Protein AF-A0A7V9AVR1-F1 (afdb_monomer_lite)

pLDDT: mean 88.8, std 16.0, range [36.97, 98.69]

Structure (mmCIF, N/CA/C/O backbone):
data_AF-A0A7V9AVR1-F1
#
_entry.id   AF-A0A7V9AVR1-F1
#
loop_
_atom_site.group_PDB
_atom_site.id
_atom_site.type_symbol
_atom_site.label_atom_id
_atom_site.label_alt_id
_atom_site.label_comp_id
_atom_site.label_asym_id
_atom_site.label_entity_id
_atom_site.label_seq_id
_atom_site.pdbx_PDB_ins_code
_atom_site.Cartn_x
_atom_site.Cartn_y
_atom_site.Cartn_z
_atom_site.occupancy
_atom_site.B_iso_or_equiv
_atom_site.auth_seq_id
_atom_site.auth_comp_id
_atom_site.auth_asym_id
_atom_site.auth_atom_id
_atom_site.pdbx_PDB_model_num
ATOM 1 N N . MET A 1 1 ? -66.129 42.374 -5.239 1.00 43.56 1 MET A N 1
ATOM 2 C CA . MET A 1 1 ? -64.967 42.168 -6.137 1.00 43.56 1 MET A CA 1
ATOM 3 C C . MET A 1 1 ? -63.793 41.632 -5.320 1.00 43.56 1 MET A C 1
ATOM 5 O O . MET A 1 1 ? -63.331 42.315 -4.419 1.00 43.56 1 MET A O 1
ATOM 9 N N . ARG A 1 2 ? -63.388 40.373 -5.550 1.00 36.97 2 ARG A N 1
ATOM 10 C CA . ARG A 1 2 ? -62.349 39.653 -4.785 1.00 36.97 2 ARG A CA 1
ATOM 11 C C . ARG A 1 2 ? -60.947 40.009 -5.305 1.00 36.97 2 ARG A C 1
ATOM 13 O O . ARG A 1 2 ? -60.656 39.735 -6.464 1.00 36.97 2 ARG A O 1
ATOM 20 N N . ARG A 1 3 ? -60.077 40.560 -4.450 1.00 39.81 3 ARG A N 1
ATOM 21 C CA . ARG A 1 3 ? -58.630 40.680 -4.711 1.00 39.81 3 ARG A CA 1
ATOM 22 C C . ARG A 1 3 ? -57.981 39.305 -4.515 1.00 39.81 3 ARG A C 1
ATOM 24 O O . ARG A 1 3 ? -58.061 38.747 -3.426 1.00 39.81 3 ARG A O 1
ATOM 31 N N . ARG A 1 4 ? -57.378 38.744 -5.567 1.00 39.25 4 ARG A N 1
ATOM 32 C CA . ARG A 1 4 ? -56.551 37.530 -5.486 1.00 39.25 4 ARG A CA 1
ATOM 33 C C . ARG A 1 4 ? -55.106 37.948 -5.218 1.00 39.25 4 ARG A C 1
ATOM 35 O O . ARG A 1 4 ? -54.526 38.663 -6.026 1.00 39.25 4 ARG A O 1
ATOM 42 N N . ALA A 1 5 ? -54.557 37.521 -4.084 1.00 43.97 5 ALA A N 1
ATOM 43 C CA . ALA A 1 5 ? -53.130 37.602 -3.795 1.00 43.97 5 ALA A CA 1
ATOM 44 C C . ALA A 1 5 ? -52.412 36.451 -4.517 1.00 43.97 5 ALA A C 1
ATOM 46 O O . ALA A 1 5 ? -52.843 35.302 -4.421 1.00 43.97 5 ALA A O 1
ATOM 47 N N . ILE A 1 6 ? -51.346 36.762 -5.252 1.00 45.19 6 ILE A N 1
ATOM 48 C CA . ILE A 1 6 ? -50.450 35.774 -5.858 1.00 45.19 6 ILE A CA 1
ATOM 49 C C . ILE A 1 6 ? -49.261 35.626 -4.909 1.00 45.19 6 ILE A C 1
ATOM 51 O O . ILE A 1 6 ? -48.513 36.578 -4.699 1.00 45.19 6 ILE A O 1
ATOM 55 N N . VAL A 1 7 ? -49.115 34.444 -4.313 1.00 43.66 7 VAL A N 1
ATOM 56 C CA . VAL A 1 7 ? -47.940 34.052 -3.526 1.00 43.66 7 VAL A CA 1
ATOM 57 C C . VAL A 1 7 ? -46.967 33.366 -4.480 1.00 43.66 7 VAL A C 1
ATOM 59 O O . VAL A 1 7 ? -47.290 32.323 -5.044 1.00 43.66 7 VAL A O 1
ATOM 62 N N . ALA A 1 8 ? -45.791 33.957 -4.681 1.00 43.16 8 ALA A N 1
ATOM 63 C CA . ALA A 1 8 ? -44.694 33.323 -5.401 1.00 43.16 8 ALA A CA 1
ATOM 64 C C . ALA A 1 8 ? -43.918 32.421 -4.429 1.00 43.16 8 ALA A C 1
ATOM 66 O O . ALA A 1 8 ? -43.279 32.906 -3.498 1.00 43.16 8 ALA A O 1
ATOM 67 N N . ILE A 1 9 ? -43.997 31.106 -4.630 1.00 50.41 9 ILE A N 1
ATOM 68 C CA . ILE A 1 9 ? -43.178 30.124 -3.911 1.00 50.41 9 ILE A CA 1
ATOM 69 C C . ILE A 1 9 ? -41.845 30.015 -4.656 1.00 50.41 9 ILE A C 1
ATOM 71 O O . ILE A 1 9 ? -41.784 29.474 -5.759 1.00 50.41 9 ILE A O 1
ATOM 75 N N . GLY A 1 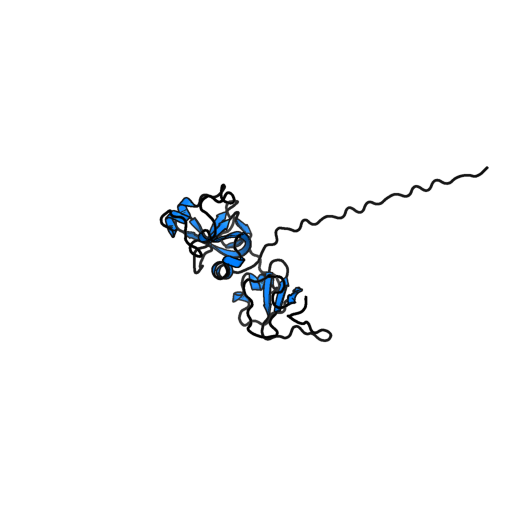10 ? -40.785 30.568 -4.066 1.00 43.53 10 GLY A N 1
ATOM 76 C CA . GLY A 1 10 ? -39.414 30.395 -4.540 1.00 43.53 10 GLY A CA 1
ATOM 77 C C . GLY A 1 10 ? -38.903 28.998 -4.193 1.00 43.53 10 GLY A C 1
ATOM 78 O O . GLY A 1 10 ? -38.813 28.639 -3.021 1.00 43.53 10 GLY A O 1
ATOM 79 N N . LEU A 1 11 ? -38.578 28.207 -5.214 1.00 45.31 11 LEU A N 1
ATOM 80 C CA . LEU A 1 11 ? -37.954 26.895 -5.069 1.00 45.31 11 LEU A CA 1
ATOM 81 C C . LEU A 1 11 ? -36.445 27.088 -4.822 1.00 45.31 11 LEU A C 1
ATOM 83 O O . LEU A 1 11 ? -35.691 27.381 -5.749 1.00 45.31 11 LEU A O 1
ATOM 87 N N . CYS A 1 12 ? -35.989 26.941 -3.577 1.00 42.22 12 CYS A N 1
ATOM 88 C CA . CYS A 1 12 ? -34.560 26.845 -3.270 1.00 42.22 12 CYS A CA 1
ATOM 89 C C . CYS A 1 12 ? -34.047 25.456 -3.677 1.00 42.22 12 CYS A C 1
ATOM 91 O O . CYS A 1 12 ? -34.243 24.479 -2.955 1.00 42.22 12 CYS A O 1
ATOM 93 N N . ALA A 1 13 ? -33.383 25.360 -4.828 1.00 48.84 13 ALA A N 1
ATOM 94 C CA . ALA A 1 13 ? -32.633 24.170 -5.210 1.00 48.84 13 ALA A CA 1
ATOM 95 C C . ALA A 1 13 ? -31.321 24.122 -4.408 1.00 48.84 13 ALA A C 1
ATOM 97 O O . ALA A 1 13 ? -30.361 24.827 -4.718 1.00 48.84 13 ALA A O 1
ATOM 98 N N . ALA A 1 14 ? -31.280 23.307 -3.353 1.00 49.69 14 ALA A N 1
ATOM 99 C CA . ALA A 1 14 ? -30.038 22.978 -2.665 1.00 49.69 14 ALA A CA 1
ATOM 100 C C . ALA A 1 14 ? -29.183 22.097 -3.590 1.00 49.69 14 ALA A C 1
ATOM 102 O O . ALA A 1 14 ? -29.509 20.936 -3.837 1.00 49.69 14 ALA A O 1
ATOM 103 N N . ALA A 1 15 ? -28.102 22.660 -4.130 1.00 45.72 15 ALA A N 1
ATOM 104 C CA . ALA A 1 15 ? -27.111 21.906 -4.883 1.00 45.72 15 ALA A CA 1
ATOM 105 C C . ALA A 1 15 ? -26.396 20.935 -3.931 1.00 45.72 15 ALA A C 1
ATOM 107 O O . ALA A 1 15 ? -25.544 21.335 -3.138 1.00 45.72 15 ALA A O 1
ATOM 108 N N . ALA A 1 16 ? -26.758 19.655 -3.991 1.00 48.91 16 ALA A N 1
ATOM 109 C CA . ALA A 1 16 ? -25.988 18.598 -3.356 1.00 48.91 16 ALA A CA 1
ATOM 110 C C . ALA A 1 16 ? -24.648 18.481 -4.093 1.00 48.91 16 ALA A C 1
ATOM 112 O O . ALA A 1 16 ? -24.590 18.036 -5.240 1.00 48.91 16 ALA A O 1
ATOM 113 N N . THR A 1 17 ? -23.560 18.899 -3.451 1.00 43.50 17 THR A N 1
ATOM 114 C CA . THR A 1 17 ? -22.212 18.600 -3.926 1.00 43.50 17 THR A CA 1
ATOM 115 C C . THR A 1 17 ? -21.990 17.097 -3.793 1.00 43.50 17 THR A C 1
ATOM 117 O O . THR A 1 17 ? -21.745 16.565 -2.712 1.00 43.50 17 THR A O 1
ATOM 120 N N . LEU A 1 18 ? -22.099 16.389 -4.917 1.00 44.12 18 LEU A N 1
ATOM 121 C CA . LEU A 1 18 ? -21.575 15.038 -5.054 1.00 44.12 18 LEU A CA 1
ATOM 122 C C . LEU A 1 18 ? -20.061 15.122 -4.843 1.00 44.12 18 LEU A C 1
ATOM 124 O O . LEU A 1 18 ? -19.314 15.484 -5.751 1.00 44.12 18 LEU A O 1
ATOM 128 N N . VAL A 1 19 ? -19.600 14.823 -3.630 1.00 42.97 19 VAL A N 1
ATOM 129 C CA . VAL A 1 19 ? -18.187 14.528 -3.402 1.00 42.97 19 VAL A CA 1
ATOM 130 C C . VAL A 1 19 ? -17.914 13.254 -4.192 1.00 42.97 19 VAL A C 1
ATOM 132 O O . VAL A 1 19 ? -18.344 12.170 -3.796 1.00 42.97 19 VAL A O 1
ATOM 135 N N . ALA A 1 20 ? -17.273 13.393 -5.353 1.00 37.56 20 ALA A N 1
ATOM 136 C CA . ALA A 1 20 ? -16.774 12.262 -6.117 1.00 37.56 20 ALA A CA 1
ATOM 137 C C . ALA A 1 20 ? -15.996 11.357 -5.155 1.00 37.56 20 ALA A C 1
ATOM 139 O O . ALA A 1 20 ? -15.128 11.843 -4.423 1.00 37.56 20 ALA A O 1
ATOM 140 N N . GLN A 1 21 ? -16.337 10.066 -5.107 1.00 46.72 21 GLN A N 1
ATOM 141 C CA . GLN A 1 21 ? -15.575 9.110 -4.315 1.00 46.72 21 GLN A CA 1
ATOM 142 C C . GLN A 1 21 ? -14.168 9.075 -4.900 1.00 46.72 21 GLN A C 1
ATOM 144 O O . GLN A 1 21 ? -13.935 8.492 -5.957 1.00 46.72 21 GLN A O 1
ATOM 149 N N . GLY A 1 22 ? -13.250 9.799 -4.258 1.00 51.06 22 GLY A N 1
ATOM 150 C CA . GLY A 1 22 ? -11.854 9.800 -4.648 1.00 51.06 22 GLY A CA 1
ATOM 151 C C . GLY A 1 22 ? -11.377 8.357 -4.721 1.00 51.06 22 GLY A C 1
ATOM 152 O O . GLY A 1 22 ? -11.759 7.534 -3.886 1.00 51.06 22 GLY A O 1
ATOM 153 N N . VAL A 1 23 ? -10.571 8.060 -5.739 1.00 58.03 23 VAL A N 1
ATOM 154 C CA . VAL A 1 23 ? -9.872 6.783 -5.898 1.00 58.03 23 VAL A CA 1
ATOM 155 C C . VAL A 1 23 ? -9.397 6.304 -4.524 1.00 58.03 23 VAL A C 1
ATOM 157 O O . VAL A 1 23 ? -8.552 6.951 -3.898 1.00 58.03 23 VAL A O 1
ATOM 160 N N . THR A 1 24 ? -10.004 5.226 -4.019 1.00 78.81 24 THR A N 1
ATOM 161 C CA . THR A 1 24 ? -9.734 4.737 -2.664 1.00 78.81 24 THR A CA 1
ATOM 162 C C . THR A 1 24 ? -8.367 4.074 -2.682 1.00 78.81 24 THR A C 1
ATOM 164 O O . THR A 1 24 ? -8.198 2.992 -3.239 1.00 78.81 24 THR A O 1
ATOM 167 N N . ARG A 1 25 ? -7.369 4.776 -2.143 1.00 92.31 25 ARG A N 1
ATOM 168 C CA . ARG A 1 25 ? -6.017 4.242 -1.970 1.00 92.31 25 ARG A CA 1
ATOM 169 C C . ARG A 1 25 ? -5.991 3.329 -0.748 1.00 92.31 25 ARG A C 1
ATOM 171 O O . ARG A 1 25 ? -6.833 3.473 0.135 1.00 92.31 25 ARG A O 1
ATOM 178 N N . ILE A 1 26 ? -5.015 2.430 -0.693 1.00 97.06 26 ILE A N 1
ATOM 179 C CA . ILE A 1 26 ? -4.742 1.607 0.487 1.00 97.06 26 ILE A CA 1
ATOM 180 C C . ILE A 1 26 ? -3.353 1.949 1.018 1.00 97.06 26 ILE A C 1
ATOM 182 O O . ILE A 1 26 ? -2.354 1.782 0.316 1.00 97.06 26 ILE A O 1
ATOM 186 N N . ALA A 1 27 ? -3.299 2.444 2.250 1.00 97.19 27 ALA A N 1
ATOM 187 C CA . ALA A 1 27 ? -2.065 2.696 2.970 1.00 97.19 27 ALA A CA 1
ATOM 188 C C . ALA A 1 27 ? -1.499 1.387 3.517 1.00 97.19 27 ALA A C 1
ATOM 190 O O . ALA A 1 27 ? -2.183 0.644 4.224 1.00 97.19 27 ALA A O 1
ATOM 191 N N . THR A 1 28 ? -0.249 1.098 3.173 1.00 97.94 28 THR A N 1
ATOM 192 C CA . THR A 1 28 ? 0.450 -0.112 3.606 1.00 97.94 28 THR A CA 1
ATOM 193 C C . THR A 1 28 ? 1.964 0.102 3.577 1.00 97.94 28 THR A C 1
ATOM 195 O O . THR A 1 28 ? 2.444 1.182 3.230 1.00 97.94 28 THR A O 1
ATOM 198 N N . THR A 1 29 ? 2.730 -0.927 3.930 1.00 97.81 29 THR A N 1
ATOM 199 C CA . THR A 1 29 ? 4.188 -0.929 3.801 1.00 97.81 29 THR A CA 1
ATOM 200 C C . THR A 1 29 ? 4.619 -1.521 2.463 1.00 97.81 29 THR A C 1
ATOM 202 O O . THR A 1 29 ? 3.907 -2.334 1.869 1.00 97.81 29 THR A O 1
ATOM 205 N N . ALA A 1 30 ? 5.825 -1.180 2.002 1.00 98.06 30 ALA A N 1
ATOM 206 C CA . ALA A 1 30 ? 6.395 -1.785 0.797 1.00 98.06 30 ALA A CA 1
ATOM 207 C C . ALA A 1 30 ? 6.506 -3.320 0.914 1.00 98.06 30 ALA A C 1
ATOM 209 O O . ALA A 1 30 ? 6.166 -4.050 -0.014 1.00 98.06 30 ALA A O 1
ATOM 210 N N . GLU A 1 31 ? 6.869 -3.826 2.095 1.00 97.62 31 GLU A N 1
ATOM 211 C CA . GLU A 1 31 ? 6.875 -5.267 2.378 1.00 97.62 31 GLU A CA 1
ATOM 212 C C . GLU A 1 31 ? 5.471 -5.887 2.367 1.00 97.62 31 GLU A C 1
ATOM 214 O O . GLU A 1 31 ? 5.299 -7.035 1.954 1.00 97.62 31 GLU A O 1
ATOM 219 N N . GLY A 1 32 ? 4.449 -5.133 2.781 1.00 97.12 32 GLY A N 1
ATOM 220 C CA . GLY A 1 32 ? 3.050 -5.539 2.679 1.00 97.12 32 GLY A CA 1
ATOM 221 C C . GLY A 1 32 ? 2.628 -5.785 1.231 1.00 97.12 32 GLY A C 1
ATOM 222 O O . GLY A 1 32 ? 1.975 -6.796 0.955 1.00 97.12 32 GLY A O 1
ATOM 223 N N . LEU A 1 33 ? 3.062 -4.918 0.307 1.00 98.31 33 LEU A N 1
ATOM 224 C CA . LEU A 1 33 ? 2.818 -5.076 -1.130 1.00 98.31 33 LEU A CA 1
ATOM 225 C C . LEU A 1 33 ? 3.422 -6.378 -1.665 1.00 98.31 33 LEU A C 1
ATOM 227 O O . LEU A 1 33 ? 2.724 -7.157 -2.307 1.00 98.31 33 LEU A O 1
ATOM 231 N N . ILE A 1 34 ? 4.690 -6.650 -1.344 1.00 97.88 34 ILE A N 1
ATOM 232 C CA . ILE A 1 34 ? 5.413 -7.843 -1.813 1.00 97.88 34 ILE A CA 1
ATOM 233 C C . ILE A 1 34 ? 4.784 -9.122 -1.255 1.00 97.88 34 ILE A C 1
ATOM 235 O O . ILE A 1 34 ? 4.520 -10.069 -1.994 1.00 97.88 34 ILE A O 1
ATOM 239 N N . ARG A 1 35 ? 4.524 -9.164 0.058 1.00 96.50 35 ARG A N 1
ATOM 240 C CA . ARG A 1 35 ? 3.992 -10.361 0.733 1.00 96.50 35 ARG A CA 1
ATOM 241 C C . ARG A 1 35 ? 2.559 -10.686 0.334 1.00 96.50 35 ARG A C 1
ATOM 243 O O . ARG A 1 35 ? 2.152 -11.839 0.426 1.00 96.50 35 ARG A O 1
ATOM 250 N N . SER A 1 36 ? 1.792 -9.676 -0.068 1.00 97.00 36 SER A N 1
ATOM 251 C CA . SER A 1 36 ? 0.369 -9.804 -0.387 1.00 97.00 36 SER A CA 1
ATOM 252 C C . SER A 1 36 ? 0.057 -9.318 -1.800 1.00 97.00 36 SER A C 1
ATOM 254 O O . SER A 1 36 ? -0.983 -8.698 -2.028 1.00 97.00 36 SER A O 1
ATOM 256 N N . ALA A 1 37 ? 0.944 -9.610 -2.754 1.00 97.44 37 ALA A N 1
ATOM 257 C CA . ALA A 1 37 ? 0.872 -9.057 -4.101 1.00 97.44 37 ALA A CA 1
ATOM 258 C C . ALA A 1 37 ? -0.476 -9.316 -4.788 1.00 97.44 37 ALA A C 1
ATOM 260 O O . ALA A 1 37 ? -1.022 -8.414 -5.408 1.00 97.44 37 ALA A O 1
ATOM 261 N N . VAL A 1 38 ? -1.068 -10.502 -4.600 1.00 96.81 38 VAL A N 1
ATOM 262 C CA . VAL A 1 38 ? -2.407 -10.848 -5.122 1.00 96.81 38 VAL A CA 1
ATOM 263 C C . VAL A 1 38 ? -3.480 -9.862 -4.668 1.00 96.81 38 VAL A C 1
ATOM 265 O O . VAL A 1 38 ? -4.334 -9.477 -5.458 1.00 96.81 38 VAL A O 1
ATOM 268 N N . PHE A 1 39 ? -3.454 -9.463 -3.396 1.00 97.06 39 PHE A N 1
ATOM 269 C CA . PHE A 1 39 ? -4.454 -8.559 -2.841 1.00 97.06 39 PHE A CA 1
ATOM 270 C C . PHE A 1 39 ? -4.291 -7.144 -3.389 1.00 97.06 39 PHE A C 1
ATOM 272 O O . PHE A 1 39 ? -5.288 -6.506 -3.710 1.00 97.06 39 PHE A O 1
ATOM 279 N N . TYR A 1 40 ? -3.052 -6.662 -3.506 1.00 97.94 40 TYR A N 1
ATOM 280 C CA . TYR A 1 40 ? -2.757 -5.301 -3.958 1.00 97.94 40 TYR A CA 1
ATOM 281 C C . TYR A 1 40 ? -2.683 -5.148 -5.482 1.00 97.94 40 TYR A C 1
ATOM 283 O O . TYR A 1 40 ? -2.611 -4.023 -5.964 1.00 97.94 40 TYR A O 1
ATOM 291 N N . HIS A 1 41 ? -2.707 -6.245 -6.238 1.00 97.75 41 HIS A N 1
ATOM 292 C CA . HIS A 1 41 ? -2.610 -6.236 -7.694 1.00 97.75 41 HIS A CA 1
ATOM 293 C C . HIS A 1 41 ? -3.724 -5.392 -8.337 1.00 97.75 41 HIS A C 1
ATOM 295 O O . HIS A 1 41 ? -4.908 -5.639 -8.097 1.00 97.75 41 HIS A O 1
ATOM 301 N N . GLY A 1 42 ? -3.343 -4.399 -9.145 1.00 96.94 42 GLY A N 1
ATOM 302 C CA . GLY A 1 42 ? -4.255 -3.446 -9.785 1.00 96.94 42 GLY A CA 1
ATOM 303 C C . GLY A 1 42 ? -4.944 -2.492 -8.804 1.00 96.94 42 GLY A C 1
ATOM 304 O O . GLY A 1 42 ? -5.984 -1.916 -9.117 1.00 96.94 42 GLY A O 1
ATOM 305 N N . ARG A 1 43 ? -4.434 -2.362 -7.571 1.00 97.31 43 ARG A N 1
ATOM 306 C CA . ARG A 1 43 ? -4.987 -1.438 -6.576 1.00 97.31 43 ARG A CA 1
ATOM 307 C C . ARG A 1 43 ? -4.134 -0.195 -6.462 1.00 97.31 43 ARG A C 1
ATOM 309 O O . ARG A 1 43 ? -2.907 -0.232 -6.532 1.00 97.31 43 ARG A O 1
ATOM 316 N N . MET A 1 44 ? -4.813 0.906 -6.181 1.00 97.94 44 MET A N 1
ATOM 317 C CA . MET A 1 44 ? -4.165 2.155 -5.826 1.00 97.94 44 MET A CA 1
ATOM 318 C C . MET A 1 44 ? -3.658 2.064 -4.392 1.00 97.94 44 MET A C 1
ATOM 320 O O . MET A 1 44 ? -4.423 1.810 -3.461 1.00 97.94 44 MET A O 1
ATOM 324 N N . VAL A 1 45 ? -2.361 2.272 -4.214 1.00 98.38 45 VAL A N 1
ATOM 325 C CA . VAL A 1 45 ? -1.679 2.133 -2.928 1.00 98.38 45 VAL A CA 1
ATOM 326 C C . VAL A 1 45 ? -0.933 3.406 -2.571 1.00 98.38 45 VAL A C 1
ATOM 328 O O . VAL A 1 45 ? -0.634 4.249 -3.423 1.00 98.38 45 VAL A O 1
ATOM 331 N N . VAL A 1 46 ? -0.646 3.544 -1.284 1.00 97.88 46 VAL A N 1
ATOM 332 C CA . VAL A 1 46 ? 0.299 4.525 -0.770 1.00 97.88 46 VAL A CA 1
ATOM 333 C C . VAL A 1 46 ? 1.245 3.844 0.204 1.00 97.88 46 VAL A C 1
ATOM 335 O O . VAL A 1 46 ? 0.813 3.111 1.094 1.00 97.88 46 VAL A O 1
ATOM 338 N N . VAL A 1 47 ? 2.536 4.094 0.017 1.00 98.06 47 VAL A N 1
ATOM 339 C CA . VAL A 1 47 ? 3.603 3.649 0.913 1.00 98.06 47 VAL A CA 1
ATOM 340 C C . VAL A 1 47 ? 4.441 4.853 1.309 1.00 98.06 47 VAL A C 1
ATOM 342 O O . VAL A 1 47 ? 4.713 5.720 0.480 1.00 98.06 47 VAL A O 1
ATOM 345 N N . GLU A 1 48 ? 4.854 4.927 2.569 1.00 97.00 48 GLU A N 1
ATOM 346 C CA . GLU A 1 48 ? 5.825 5.927 3.004 1.00 97.00 48 GLU A CA 1
ATOM 347 C C . GLU A 1 48 ? 7.221 5.316 2.907 1.00 97.00 48 GLU A C 1
ATOM 349 O O . GLU A 1 48 ? 7.554 4.406 3.664 1.00 97.00 48 GLU A O 1
ATOM 354 N N . HIS A 1 49 ? 8.035 5.776 1.956 1.00 97.31 49 HIS A N 1
ATOM 355 C CA . HIS A 1 49 ? 9.349 5.185 1.735 1.00 97.31 49 HIS A CA 1
ATOM 356 C C . HIS A 1 49 ? 10.342 6.154 1.092 1.00 97.31 49 HIS A C 1
ATOM 358 O O . HIS A 1 49 ? 9.972 7.116 0.417 1.00 97.31 49 HIS A O 1
ATOM 364 N N . ALA A 1 50 ? 11.628 5.871 1.292 1.00 97.12 50 ALA A N 1
ATOM 365 C CA . ALA A 1 50 ? 12.679 6.386 0.428 1.00 97.12 50 ALA A CA 1
ATOM 366 C C . ALA A 1 50 ? 12.689 5.642 -0.917 1.00 97.12 50 ALA A C 1
ATOM 368 O O . ALA A 1 50 ? 12.362 4.452 -0.998 1.00 97.12 50 ALA A O 1
ATOM 369 N N . THR A 1 51 ? 13.105 6.352 -1.950 1.00 97.12 51 THR A N 1
ATOM 370 C CA . THR A 1 51 ? 13.369 5.859 -3.296 1.00 97.12 51 THR A CA 1
ATOM 371 C C . THR A 1 51 ? 14.859 5.573 -3.434 1.00 97.12 51 THR A C 1
ATOM 373 O O . THR A 1 51 ? 15.694 6.128 -2.722 1.00 97.12 51 THR A O 1
ATOM 376 N N . ALA A 1 52 ? 15.186 4.647 -4.316 1.00 96.06 52 ALA A N 1
ATOM 377 C CA . ALA A 1 52 ? 16.539 4.350 -4.735 1.00 96.06 52 ALA A CA 1
ATOM 378 C C . ALA A 1 52 ? 16.560 4.276 -6.260 1.00 96.06 52 ALA A C 1
ATOM 380 O O . ALA A 1 52 ? 15.514 4.201 -6.909 1.00 96.06 52 ALA A O 1
ATOM 381 N N . ASP A 1 53 ? 17.759 4.251 -6.812 1.00 93.75 53 ASP A N 1
ATOM 382 C CA . ASP A 1 53 ? 17.988 4.038 -8.229 1.00 93.75 53 ASP A CA 1
ATOM 383 C C . ASP A 1 53 ? 18.846 2.781 -8.410 1.00 93.75 53 ASP A C 1
ATOM 385 O O . ASP A 1 53 ? 19.759 2.522 -7.620 1.00 93.75 53 ASP A O 1
ATOM 389 N N . ASP A 1 54 ? 18.495 1.961 -9.395 1.00 87.88 54 ASP A N 1
ATOM 390 C CA . ASP A 1 54 ? 19.261 0.788 -9.806 1.00 87.88 54 ASP A CA 1
ATOM 391 C C . ASP A 1 54 ? 19.608 0.925 -11.290 1.00 87.88 54 ASP A C 1
ATOM 393 O O . ASP A 1 54 ? 18.772 0.670 -12.155 1.00 87.88 54 ASP A O 1
ATOM 397 N N . ALA A 1 55 ? 20.819 1.411 -11.578 1.00 87.00 55 ALA A N 1
ATOM 398 C CA . ALA A 1 55 ? 21.317 1.648 -12.936 1.00 87.00 55 ALA A CA 1
ATOM 399 C C . ALA A 1 55 ? 20.385 2.517 -13.816 1.00 87.00 55 ALA A C 1
ATOM 401 O O . ALA A 1 55 ? 20.173 2.241 -14.998 1.00 87.00 55 ALA A O 1
ATOM 402 N N . GLY A 1 56 ? 19.829 3.585 -13.247 1.00 89.50 56 GLY A N 1
ATOM 403 C CA . GLY A 1 56 ? 18.892 4.494 -13.906 1.00 89.50 56 GLY A CA 1
ATOM 404 C C . GLY A 1 56 ? 17.440 4.016 -13.889 1.00 89.50 56 GLY A C 1
ATOM 405 O O . GLY A 1 56 ? 16.620 4.552 -14.641 1.00 89.50 56 GLY A O 1
ATOM 406 N N . ILE A 1 57 ? 17.122 2.985 -13.098 1.00 94.25 57 ILE A N 1
ATOM 407 C CA . ILE A 1 57 ? 15.767 2.472 -12.910 1.00 94.25 57 ILE A CA 1
ATOM 408 C C . ILE A 1 57 ? 15.296 2.822 -11.488 1.00 94.25 57 ILE A C 1
ATOM 410 O O . ILE A 1 57 ? 15.753 2.209 -10.515 1.00 94.25 57 ILE A O 1
ATOM 414 N N . PRO A 1 58 ? 14.360 3.774 -11.330 1.00 97.12 58 PRO A N 1
ATOM 415 C CA . PRO A 1 58 ? 13.862 4.162 -10.017 1.00 97.12 58 PRO A CA 1
ATOM 416 C C . PRO A 1 58 ? 13.075 3.024 -9.357 1.00 97.12 58 PRO A C 1
ATOM 418 O O . PRO A 1 58 ? 12.271 2.334 -9.991 1.00 97.12 58 PRO A O 1
ATOM 421 N N . ARG A 1 59 ? 13.275 2.847 -8.051 1.00 97.38 59 ARG A N 1
ATOM 422 C CA . ARG A 1 59 ? 12.627 1.810 -7.237 1.00 97.38 59 ARG A CA 1
ATOM 423 C C . ARG A 1 59 ? 12.389 2.263 -5.802 1.00 97.38 59 ARG A C 1
ATOM 425 O O . ARG A 1 59 ? 12.973 3.237 -5.334 1.00 97.38 59 ARG A O 1
ATOM 432 N N . ILE A 1 60 ? 11.572 1.519 -5.066 1.00 97.94 60 ILE A N 1
ATOM 433 C CA . ILE A 1 60 ? 11.484 1.668 -3.610 1.00 97.94 60 ILE A CA 1
ATOM 434 C C . ILE A 1 60 ? 12.771 1.121 -2.971 1.00 97.94 60 ILE A C 1
ATOM 436 O O . ILE A 1 60 ? 13.195 -0.005 -3.259 1.00 97.94 60 ILE A O 1
ATOM 440 N N . ALA A 1 61 ? 13.399 1.920 -2.105 1.00 97.38 61 ALA A N 1
ATOM 441 C CA . ALA A 1 61 ? 14.622 1.543 -1.400 1.00 97.38 61 ALA A CA 1
ATOM 442 C C . ALA A 1 61 ? 14.384 0.385 -0.411 1.00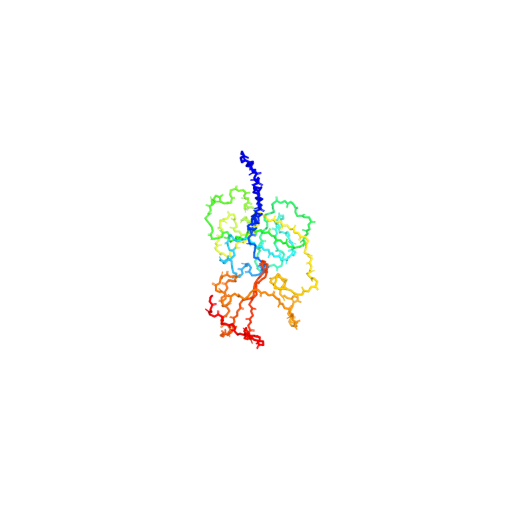 97.38 61 ALA A C 1
ATOM 444 O O . ALA A 1 61 ? 13.277 0.203 0.068 1.00 97.38 61 ALA A O 1
ATOM 445 N N . GLN A 1 62 ? 15.433 -0.370 -0.067 1.00 94.56 62 GLN A N 1
ATOM 446 C CA . GLN A 1 62 ? 15.458 -1.296 1.088 1.00 94.56 62 GLN A CA 1
ATOM 447 C C . GLN A 1 62 ? 14.301 -2.316 1.185 1.00 94.56 62 GLN A C 1
ATOM 449 O O . GLN A 1 62 ? 13.906 -2.718 2.275 1.00 94.56 62 GLN A O 1
ATOM 454 N N . THR A 1 63 ? 13.786 -2.767 0.045 1.00 96.25 63 THR A N 1
ATOM 455 C CA . THR A 1 63 ? 12.766 -3.820 -0.043 1.00 96.25 63 THR A CA 1
ATOM 456 C C . THR A 1 63 ? 13.396 -5.202 -0.215 1.00 96.25 63 THR A C 1
ATOM 458 O O . THR A 1 63 ? 14.470 -5.336 -0.804 1.00 96.25 63 THR A O 1
ATOM 461 N N . THR A 1 64 ? 12.720 -6.250 0.267 1.00 95.88 64 THR A N 1
ATOM 462 C CA . THR A 1 64 ? 13.155 -7.653 0.112 1.00 95.88 64 THR A CA 1
ATOM 463 C C . THR A 1 64 ? 13.139 -8.124 -1.341 1.00 95.88 64 THR A C 1
ATOM 465 O O . THR A 1 64 ? 13.934 -8.980 -1.730 1.00 95.88 64 THR A O 1
ATOM 468 N N . LYS A 1 65 ? 12.247 -7.552 -2.154 1.00 95.31 65 LYS A N 1
ATOM 469 C CA . LYS A 1 65 ? 12.203 -7.678 -3.613 1.00 95.31 65 LYS A CA 1
ATOM 470 C C . LYS A 1 65 ? 11.989 -6.292 -4.217 1.00 95.31 65 LYS A C 1
ATOM 472 O O . LYS A 1 65 ? 11.194 -5.531 -3.667 1.00 95.31 65 LYS A O 1
ATOM 477 N N . PRO A 1 66 ? 12.647 -5.954 -5.336 1.00 95.12 66 PRO A N 1
ATOM 478 C CA . PRO A 1 66 ? 12.531 -4.623 -5.910 1.00 95.12 66 PRO A CA 1
ATOM 479 C C . PRO A 1 66 ? 11.092 -4.334 -6.358 1.00 95.12 66 PRO A C 1
ATOM 481 O O . PRO A 1 66 ? 10.449 -5.156 -7.013 1.00 95.12 66 PRO A O 1
ATOM 484 N N . ILE A 1 67 ? 10.615 -3.135 -6.019 1.00 98.44 67 ILE A N 1
ATOM 485 C CA . ILE A 1 67 ? 9.393 -2.544 -6.571 1.00 98.44 67 ILE A CA 1
ATOM 486 C C . ILE A 1 67 ? 9.821 -1.337 -7.401 1.00 98.44 67 ILE A C 1
ATOM 488 O O . ILE A 1 67 ? 10.241 -0.323 -6.839 1.00 98.44 67 ILE A O 1
ATOM 492 N N . TYR A 1 68 ? 9.752 -1.458 -8.723 1.00 98.31 68 TYR A N 1
ATOM 493 C CA . TYR A 1 68 ? 10.150 -0.395 -9.645 1.00 98.31 68 TYR A CA 1
ATOM 494 C C . TYR A 1 68 ? 9.063 0.665 -9.761 1.00 98.31 68 TYR A C 1
ATOM 496 O O . TYR A 1 68 ? 7.878 0.368 -9.624 1.00 98.31 68 TYR A O 1
ATOM 504 N N . ILE A 1 69 ? 9.451 1.912 -9.998 1.00 98.25 69 ILE A N 1
ATOM 505 C CA . ILE A 1 69 ? 8.527 3.042 -9.982 1.00 98.25 69 ILE A CA 1
ATOM 506 C C . ILE A 1 69 ? 8.448 3.660 -11.374 1.00 98.25 69 ILE A C 1
ATOM 508 O O . ILE A 1 69 ? 9.440 4.113 -11.926 1.00 98.25 69 ILE A O 1
ATOM 512 N N . PHE A 1 70 ? 7.243 3.740 -11.920 1.00 97.56 70 PHE A N 1
ATOM 513 C CA . PHE A 1 70 ? 6.957 4.443 -13.163 1.00 97.56 70 PHE A CA 1
ATOM 514 C C . PHE A 1 70 ? 6.280 5.762 -12.826 1.00 97.56 70 PHE A C 1
ATOM 516 O O . PHE A 1 70 ? 5.062 5.832 -12.638 1.00 97.56 70 PHE A O 1
ATOM 523 N N . TRP A 1 71 ? 7.100 6.801 -12.696 1.00 97.25 71 TRP A N 1
ATOM 524 C CA . TRP A 1 71 ? 6.653 8.141 -12.347 1.00 97.25 71 TRP A CA 1
ATOM 525 C C . TRP A 1 71 ? 5.741 8.734 -13.421 1.00 97.25 71 TRP A C 1
ATOM 527 O O . TRP A 1 71 ? 6.033 8.661 -14.611 1.00 97.25 71 TRP A O 1
ATOM 537 N N . LYS A 1 72 ? 4.647 9.364 -12.987 1.00 95.56 72 LYS A N 1
ATOM 538 C CA . LYS A 1 72 ? 3.815 10.206 -13.852 1.00 95.56 72 LYS A CA 1
ATOM 539 C C . LYS A 1 72 ? 4.532 11.515 -14.200 1.00 95.56 72 LYS A C 1
ATOM 541 O O . LYS A 1 72 ? 4.432 11.999 -15.320 1.00 95.56 72 LYS A O 1
ATOM 546 N N . GLU A 1 73 ? 5.232 12.076 -13.219 1.00 92.44 73 GLU A N 1
ATOM 547 C CA . GLU A 1 73 ? 5.980 13.332 -13.284 1.00 92.44 73 GLU A CA 1
ATOM 548 C C . GLU A 1 73 ? 7.280 13.162 -12.491 1.00 92.44 73 GLU A C 1
ATOM 550 O O . GLU A 1 73 ? 7.324 12.363 -11.554 1.00 92.44 73 GLU A O 1
ATOM 555 N N . GLN A 1 74 ? 8.330 13.909 -12.845 1.00 90.31 74 GLN A N 1
ATOM 556 C CA . GLN A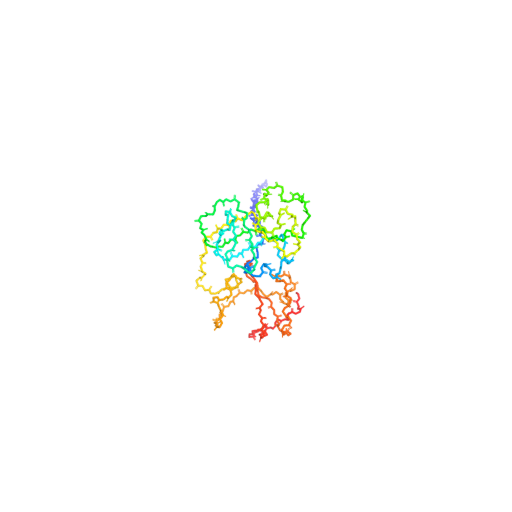 1 74 ? 9.623 13.809 -12.166 1.00 90.31 74 GLN A CA 1
ATOM 557 C C . GLN A 1 74 ? 9.456 14.041 -10.649 1.00 90.31 74 GLN A C 1
ATOM 559 O O . GLN A 1 74 ? 8.868 15.052 -10.254 1.00 90.31 74 GLN A O 1
ATOM 564 N N . PRO A 1 75 ? 9.958 13.138 -9.785 1.00 92.56 75 PRO A N 1
ATOM 565 C CA . PRO A 1 75 ? 9.808 13.287 -8.345 1.00 92.56 75 PRO A CA 1
ATOM 566 C C . PRO A 1 75 ? 10.548 14.530 -7.836 1.00 92.56 75 PRO A C 1
ATOM 568 O O . PRO A 1 75 ? 11.661 14.832 -8.259 1.00 92.56 75 PRO A O 1
ATOM 571 N N . THR A 1 76 ? 9.931 15.233 -6.887 1.00 88.19 76 THR A N 1
ATOM 572 C CA . THR A 1 76 ? 10.491 16.430 -6.234 1.00 88.19 76 THR A CA 1
ATOM 573 C C . THR A 1 76 ? 11.263 16.115 -4.950 1.00 88.19 76 THR A C 1
ATOM 575 O O . THR A 1 76 ? 11.864 17.005 -4.357 1.00 88.19 76 THR A O 1
ATOM 578 N N . SER A 1 77 ? 11.228 14.857 -4.508 1.00 92.12 77 SER A N 1
ATOM 579 C CA . SER A 1 77 ? 11.875 14.347 -3.300 1.00 92.12 77 SER A CA 1
ATOM 580 C C . SER A 1 77 ? 12.296 12.899 -3.530 1.00 92.12 77 SER A C 1
ATOM 582 O O . SER A 1 77 ? 11.633 12.172 -4.271 1.00 92.12 77 SER A O 1
ATOM 584 N N . ASP A 1 78 ? 13.361 12.464 -2.864 1.00 93.19 78 ASP A N 1
ATOM 585 C CA . ASP A 1 78 ? 13.790 11.066 -2.835 1.00 93.19 78 ASP A CA 1
ATOM 586 C C . ASP A 1 78 ? 13.084 10.257 -1.737 1.00 93.19 78 ASP A C 1
ATOM 588 O O . ASP A 1 78 ? 13.199 9.034 -1.703 1.00 93.19 78 ASP A O 1
ATOM 592 N N . ARG A 1 79 ? 12.321 10.909 -0.854 1.00 95.56 79 ARG A N 1
ATOM 593 C CA . ARG A 1 79 ? 11.565 10.281 0.233 1.00 95.56 79 ARG A CA 1
ATOM 594 C C . ARG A 1 79 ? 10.206 10.934 0.420 1.00 95.56 79 ARG A C 1
ATOM 596 O O . ARG A 1 79 ? 10.069 12.157 0.376 1.00 95.56 79 ARG A O 1
ATOM 603 N N . GLY A 1 80 ? 9.196 10.118 0.698 1.00 96.00 80 GLY A N 1
ATOM 604 C CA . GLY A 1 80 ? 7.855 10.611 0.974 1.00 96.00 80 GLY A CA 1
ATOM 605 C C . GLY A 1 80 ? 6.795 9.529 0.861 1.00 96.00 80 GLY A C 1
ATOM 606 O O . GLY A 1 80 ? 7.089 8.336 0.891 1.00 96.00 80 GLY A O 1
ATOM 607 N N . GLU A 1 81 ? 5.548 9.961 0.724 1.00 96.56 81 GLU A N 1
ATOM 608 C CA . GLU A 1 81 ? 4.446 9.081 0.368 1.00 96.56 81 GLU A CA 1
ATOM 609 C C . GLU A 1 81 ? 4.433 8.864 -1.142 1.00 96.56 81 GLU A C 1
ATOM 611 O O . GLU A 1 81 ? 4.068 9.758 -1.911 1.00 96.56 81 GLU A O 1
ATOM 616 N N . ILE A 1 82 ? 4.807 7.659 -1.553 1.00 97.81 82 ILE A N 1
ATOM 617 C CA . ILE A 1 82 ? 4.765 7.209 -2.937 1.00 97.81 82 ILE A CA 1
ATOM 618 C C . ILE A 1 82 ? 3.379 6.620 -3.179 1.00 97.81 82 ILE A C 1
ATOM 620 O O . ILE A 1 82 ? 2.948 5.694 -2.489 1.00 97.81 82 ILE A O 1
ATOM 624 N N . ARG A 1 83 ? 2.661 7.183 -4.148 1.00 97.44 83 ARG A N 1
ATOM 625 C CA . ARG A 1 83 ? 1.283 6.825 -4.497 1.00 97.44 83 ARG A CA 1
ATOM 626 C C . ARG A 1 83 ? 1.251 6.347 -5.931 1.00 97.44 83 ARG A C 1
ATOM 628 O O . ARG A 1 83 ? 1.762 7.059 -6.786 1.00 97.44 83 ARG A O 1
ATOM 635 N N . GLY A 1 84 ? 0.612 5.220 -6.199 1.00 97.50 84 GLY A N 1
ATOM 636 C CA . GLY A 1 84 ? 0.504 4.667 -7.548 1.00 97.50 84 GLY A CA 1
ATOM 637 C C . GLY A 1 84 ? -0.339 3.403 -7.568 1.00 97.50 84 GLY A C 1
ATOM 638 O O . GLY A 1 84 ? -0.873 2.993 -6.535 1.00 97.50 84 GLY A O 1
ATOM 639 N N . GLU A 1 85 ? -0.459 2.794 -8.738 1.00 98.31 85 GLU A N 1
ATOM 640 C CA . GLU A 1 85 ? -1.117 1.502 -8.890 1.00 98.31 85 GLU A CA 1
ATOM 641 C C . GLU A 1 85 ? -0.089 0.378 -8.779 1.00 98.31 85 GLU A C 1
ATOM 643 O O . GLU A 1 85 ? 0.917 0.386 -9.488 1.00 98.31 85 GLU A O 1
ATOM 648 N N . PHE A 1 86 ? -0.316 -0.577 -7.880 1.00 98.69 86 PHE A N 1
ATOM 649 C CA . PHE A 1 86 ? 0.611 -1.681 -7.665 1.00 98.69 86 PHE A CA 1
ATOM 650 C C . PHE A 1 86 ? 0.314 -2.864 -8.578 1.00 98.69 86 PHE A C 1
ATOM 652 O O . PHE A 1 86 ? -0.812 -3.357 -8.632 1.00 98.69 86 PHE A O 1
ATOM 659 N N . TRP A 1 87 ? 1.352 -3.378 -9.231 1.00 98.50 87 TRP A N 1
ATOM 660 C CA . TRP A 1 87 ? 1.252 -4.524 -10.122 1.00 98.50 87 TRP A CA 1
ATOM 661 C C . TRP A 1 87 ? 2.359 -5.541 -9.867 1.00 98.50 87 TRP A C 1
ATOM 663 O O . TRP A 1 87 ? 3.513 -5.201 -9.622 1.00 98.50 87 TRP A O 1
ATOM 673 N N . ASP A 1 88 ? 1.982 -6.808 -10.005 1.00 98.19 88 ASP A N 1
ATOM 674 C CA . ASP A 1 88 ? 2.899 -7.930 -10.203 1.00 98.19 88 ASP A CA 1
ATOM 675 C C . ASP A 1 88 ? 2.839 -8.284 -11.688 1.00 98.19 88 ASP A C 1
ATOM 677 O O . ASP A 1 88 ? 1.819 -8.801 -12.154 1.00 98.19 88 ASP A O 1
ATOM 681 N N . LEU A 1 89 ? 3.904 -7.977 -12.432 1.00 96.81 89 LEU A N 1
ATOM 682 C CA . LEU A 1 89 ? 3.918 -8.153 -13.885 1.00 96.81 89 LEU A CA 1
ATOM 683 C C . LEU A 1 89 ? 3.746 -9.621 -14.296 1.00 96.81 89 LEU A C 1
ATOM 685 O O . LEU A 1 89 ? 3.223 -9.906 -15.364 1.00 96.81 89 LEU A O 1
ATOM 689 N N . GLY A 1 90 ? 4.094 -10.583 -13.442 1.00 96.81 90 GLY A N 1
ATOM 690 C CA . GLY A 1 90 ? 3.908 -11.997 -13.767 1.00 96.81 90 GLY A CA 1
ATOM 691 C C . GLY A 1 90 ? 2.456 -12.482 -13.724 1.00 96.81 90 GLY A C 1
ATOM 692 O O . GLY A 1 90 ? 2.182 -13.644 -14.031 1.00 96.81 90 GLY A O 1
ATOM 693 N N . ARG A 1 91 ? 1.513 -11.633 -13.294 1.00 96.94 91 ARG A N 1
ATOM 694 C CA . ARG A 1 91 ? 0.070 -11.943 -13.220 1.00 96.94 91 ARG A CA 1
ATOM 695 C C . ARG A 1 91 ? -0.743 -11.336 -14.356 1.00 96.94 91 ARG A C 1
ATOM 697 O O . ARG A 1 91 ? -1.950 -11.556 -14.408 1.00 96.94 91 ARG A O 1
ATOM 704 N N . VAL A 1 92 ? -0.091 -10.596 -15.236 1.00 96.12 92 VAL A N 1
ATOM 705 C CA . VAL A 1 92 ? -0.694 -9.981 -16.414 1.00 96.12 92 VAL A CA 1
ATOM 706 C C . VAL A 1 92 ? -0.099 -10.588 -17.673 1.00 96.12 92 VAL A C 1
ATOM 708 O O . VAL A 1 92 ? 1.021 -11.104 -17.660 1.00 96.12 92 VAL A O 1
ATOM 711 N N . GLU A 1 93 ? -0.872 -10.573 -18.752 1.00 93.88 93 GLU A N 1
ATOM 712 C CA . GLU A 1 93 ? -0.413 -11.087 -20.036 1.00 93.88 93 GLU A CA 1
ATOM 713 C C . GLU A 1 93 ? 0.554 -10.096 -20.701 1.00 93.88 93 GLU A C 1
ATOM 715 O O . GLU A 1 93 ? 0.366 -8.876 -20.594 1.00 93.88 93 GLU A O 1
ATOM 720 N N . PRO A 1 94 ? 1.580 -10.590 -21.416 1.00 92.38 94 PRO A N 1
ATOM 721 C CA . PRO A 1 94 ? 2.382 -9.737 -22.278 1.00 92.38 94 PRO A CA 1
ATOM 722 C C . PRO A 1 94 ? 1.483 -9.014 -23.291 1.00 92.38 94 PRO A C 1
ATOM 724 O O . PRO A 1 94 ? 0.702 -9.651 -23.993 1.00 92.38 94 PRO A O 1
ATOM 727 N N . GLY A 1 95 ? 1.607 -7.689 -23.386 1.00 89.88 95 GLY A N 1
ATOM 728 C CA . GLY A 1 95 ? 0.812 -6.877 -24.316 1.00 89.88 95 GLY A CA 1
ATOM 729 C C . GLY A 1 95 ? -0.572 -6.460 -23.806 1.00 89.88 95 GLY A C 1
ATOM 730 O O . GLY A 1 95 ? -1.361 -5.931 -24.587 1.00 89.88 95 GLY A O 1
ATOM 731 N N . ASP A 1 96 ? -0.875 -6.656 -22.518 1.00 93.81 96 ASP A N 1
ATOM 732 C CA . ASP A 1 96 ? -2.093 -6.122 -21.899 1.00 93.81 96 ASP A CA 1
ATOM 733 C C . ASP A 1 96 ? -2.222 -4.607 -22.149 1.00 93.81 96 ASP A C 1
ATOM 735 O O . ASP A 1 96 ? -1.338 -3.813 -21.810 1.00 93.81 96 ASP A O 1
ATOM 739 N N . GLY A 1 97 ? -3.344 -4.203 -22.755 1.00 93.31 97 GLY A N 1
ATOM 740 C CA . GLY A 1 97 ? -3.572 -2.832 -23.215 1.00 93.31 97 GLY A CA 1
ATOM 741 C C . GLY A 1 97 ? -3.555 -1.780 -22.104 1.00 93.31 97 GLY A C 1
ATOM 742 O O . GLY A 1 97 ? -3.315 -0.606 -22.387 1.00 93.31 97 GLY A O 1
ATOM 743 N N . ARG A 1 98 ? -3.731 -2.179 -20.835 1.00 92.44 98 ARG A N 1
ATOM 744 C CA . ARG A 1 98 ? -3.589 -1.274 -19.682 1.00 92.44 98 ARG A CA 1
ATOM 745 C C . ARG A 1 98 ? -2.176 -0.710 -19.558 1.00 92.44 98 ARG A C 1
ATOM 747 O O . ARG A 1 98 ? -2.002 0.356 -18.973 1.00 92.44 98 ARG A O 1
ATOM 754 N N . PHE A 1 99 ? -1.181 -1.385 -20.136 1.00 95.06 99 PHE A N 1
ATOM 755 C CA . PHE A 1 99 ? 0.216 -0.973 -20.063 1.00 95.06 99 PHE A CA 1
ATOM 756 C C . PHE A 1 99 ? 0.766 -0.325 -21.329 1.00 95.06 99 PHE A C 1
ATOM 758 O O . PHE A 1 99 ? 1.963 -0.067 -21.394 1.00 95.06 99 PHE A O 1
ATOM 765 N N . ALA A 1 100 ? -0.076 -0.006 -22.315 1.00 91.06 100 ALA A N 1
ATOM 766 C CA . ALA A 1 100 ? 0.374 0.566 -23.587 1.00 91.06 100 ALA A CA 1
ATOM 767 C C . ALA A 1 100 ? 1.193 1.871 -23.444 1.00 91.06 100 ALA A C 1
ATOM 769 O O . ALA A 1 100 ? 1.936 2.230 -24.352 1.00 91.06 100 ALA A O 1
ATOM 770 N N . GLY A 1 101 ? 1.068 2.579 -22.314 1.00 91.81 101 GLY A N 1
ATOM 771 C CA . GLY A 1 101 ? 1.824 3.798 -22.002 1.00 91.81 101 GLY A CA 1
ATOM 772 C C . GLY A 1 101 ? 3.109 3.602 -21.185 1.00 91.81 101 GLY A C 1
ATOM 773 O O . GLY A 1 101 ? 3.711 4.601 -20.800 1.00 91.81 101 GLY A O 1
ATOM 774 N N . TYR A 1 102 ? 3.520 2.366 -20.881 1.00 94.88 102 TYR A N 1
ATOM 775 C CA . TYR A 1 102 ? 4.696 2.078 -20.054 1.00 94.88 102 TYR A CA 1
ATOM 776 C C . TYR A 1 102 ? 5.740 1.263 -20.822 1.00 94.88 102 TYR A C 1
ATOM 778 O O . TYR A 1 102 ? 5.420 0.257 -21.449 1.00 94.88 102 TYR A O 1
ATOM 786 N N . ASP A 1 103 ? 7.007 1.671 -20.724 1.00 94.19 103 ASP A N 1
ATOM 787 C CA . ASP A 1 103 ? 8.141 0.925 -21.272 1.00 94.19 103 ASP A CA 1
ATOM 788 C C . ASP A 1 103 ? 8.829 0.099 -20.176 1.00 94.19 103 ASP A C 1
ATOM 790 O O . ASP A 1 103 ? 9.591 0.618 -19.360 1.00 94.19 103 ASP A O 1
ATOM 794 N N . PHE A 1 104 ? 8.579 -1.211 -20.167 1.00 95.75 104 PHE A N 1
ATOM 795 C CA . PHE A 1 104 ? 9.196 -2.128 -19.208 1.00 95.75 104 PHE A CA 1
ATOM 796 C C . PHE A 1 104 ? 10.572 -2.645 -19.634 1.00 95.75 104 PHE A C 1
ATOM 798 O O . PHE A 1 104 ? 11.179 -3.386 -18.864 1.00 95.75 104 PHE A O 1
ATOM 805 N N . THR A 1 105 ? 11.084 -2.283 -20.815 1.00 94.44 105 THR A N 1
ATOM 806 C CA . THR A 1 105 ? 12.268 -2.914 -21.427 1.00 94.44 105 THR A CA 1
ATOM 807 C C . THR A 1 105 ? 13.453 -2.950 -20.467 1.00 94.44 105 THR A C 1
ATOM 809 O O . THR A 1 105 ? 13.952 -4.028 -20.153 1.00 94.44 105 THR A O 1
ATOM 812 N N . ARG A 1 106 ? 13.825 -1.802 -19.887 1.00 93.94 106 ARG A N 1
ATOM 813 C CA . ARG A 1 106 ? 14.951 -1.715 -18.938 1.00 93.94 106 ARG A CA 1
ATOM 814 C C . ARG A 1 106 ? 14.741 -2.559 -17.681 1.00 93.94 106 ARG A C 1
ATOM 816 O O . ARG A 1 106 ? 15.661 -3.234 -17.229 1.00 93.94 106 ARG A O 1
ATOM 823 N N . VAL A 1 107 ? 13.526 -2.547 -17.128 1.00 95.75 107 VAL A N 1
ATOM 824 C CA . VAL A 1 107 ? 13.177 -3.353 -15.946 1.00 95.75 107 VAL A CA 1
ATOM 825 C C . VAL A 1 107 ? 13.293 -4.841 -16.272 1.00 95.75 107 VAL A C 1
ATOM 827 O O . VAL A 1 107 ? 13.883 -5.598 -15.501 1.00 95.75 107 VAL A O 1
ATOM 830 N N . LEU A 1 108 ? 12.765 -5.275 -17.417 1.00 96.00 108 LEU A N 1
ATOM 831 C CA . LEU A 1 108 ? 12.797 -6.676 -17.834 1.00 96.00 108 LEU A CA 1
ATOM 832 C C . LEU A 1 108 ? 14.211 -7.136 -18.182 1.00 96.00 108 LEU A C 1
ATOM 834 O O . LEU A 1 108 ? 14.578 -8.261 -17.853 1.00 96.00 108 LEU A O 1
ATOM 838 N N . GLU A 1 109 ? 15.026 -6.295 -18.811 1.00 95.12 109 GLU A N 1
ATOM 839 C CA . GLU A 1 109 ? 16.443 -6.574 -19.054 1.00 95.12 109 GLU A CA 1
ATOM 840 C C . GLU A 1 109 ? 17.195 -6.788 -17.739 1.00 95.12 109 GLU A C 1
ATOM 842 O O . GLU A 1 109 ? 17.843 -7.824 -17.575 1.00 95.12 109 GLU A O 1
ATOM 847 N N . ALA A 1 110 ? 17.022 -5.875 -16.779 1.00 92.50 110 ALA A N 1
ATOM 848 C CA . ALA A 1 110 ? 17.689 -5.929 -15.482 1.00 92.50 110 ALA A CA 1
ATOM 849 C C . ALA A 1 110 ? 17.258 -7.129 -14.618 1.00 92.50 110 ALA A C 1
ATOM 851 O O . ALA A 1 110 ? 18.071 -7.681 -13.880 1.00 92.50 110 ALA A O 1
ATOM 852 N N . THR A 1 111 ? 15.993 -7.558 -14.704 1.00 93.25 111 THR A N 1
ATOM 853 C CA . THR A 1 111 ? 15.425 -8.535 -13.749 1.00 93.25 111 THR A CA 1
ATOM 854 C C . THR A 1 111 ? 15.076 -9.893 -14.336 1.00 93.25 111 THR A C 1
ATOM 856 O O . THR A 1 111 ? 15.150 -10.910 -13.647 1.00 93.25 111 THR A O 1
ATOM 859 N N . ALA A 1 112 ? 14.700 -9.931 -15.609 1.00 93.38 112 ALA A N 1
ATOM 860 C CA . ALA A 1 112 ? 14.125 -11.100 -16.263 1.00 93.38 112 ALA A CA 1
ATOM 861 C C . ALA A 1 112 ? 14.842 -11.456 -17.578 1.00 93.38 112 ALA A C 1
ATOM 863 O O . ALA A 1 112 ? 14.382 -12.325 -18.327 1.00 93.38 112 ALA A O 1
ATOM 864 N N . ARG A 1 113 ? 16.010 -10.848 -17.844 1.00 93.81 113 ARG A N 1
ATOM 865 C CA . ARG A 1 113 ? 16.801 -11.036 -19.075 1.00 93.81 113 ARG A CA 1
ATOM 866 C C . ARG A 1 113 ? 15.972 -10.741 -20.330 1.00 93.81 113 ARG A C 1
ATOM 868 O O . ARG A 1 113 ? 15.956 -11.537 -21.267 1.00 93.81 113 ARG A O 1
ATOM 875 N N . GLY A 1 114 ? 15.209 -9.651 -20.285 1.00 94.06 114 GLY A N 1
ATOM 876 C CA . GLY A 1 114 ? 14.362 -9.169 -21.378 1.00 94.06 114 GLY A CA 1
ATOM 877 C C . GLY A 1 114 ? 13.096 -9.995 -21.622 1.00 94.06 114 GLY A C 1
ATOM 878 O O . GLY A 1 114 ? 12.374 -9.734 -22.577 1.00 94.06 114 GLY A O 1
ATOM 879 N N . ARG A 1 115 ? 12.807 -11.004 -20.789 1.00 95.06 115 ARG A N 1
ATOM 880 C CA . ARG A 1 115 ? 11.599 -11.831 -20.909 1.00 95.06 115 ARG A CA 1
ATOM 881 C C . ARG A 1 115 ? 10.512 -11.354 -19.962 1.00 95.06 115 ARG A C 1
ATOM 883 O O . ARG A 1 115 ? 10.802 -10.766 -18.926 1.00 95.06 115 ARG A O 1
ATOM 890 N N . TRP A 1 116 ? 9.262 -11.666 -20.294 1.00 95.94 116 TRP A N 1
ATOM 891 C CA . TRP A 1 116 ? 8.162 -11.452 -19.363 1.00 95.94 116 TRP A CA 1
ATOM 892 C C . TRP A 1 116 ? 8.370 -12.294 -18.092 1.00 95.94 116 TRP A C 1
ATOM 894 O O . TRP A 1 116 ? 8.750 -13.467 -18.203 1.00 95.94 116 TRP A O 1
ATOM 904 N N . PRO A 1 117 ? 8.174 -11.721 -16.896 1.00 96.75 117 PRO A N 1
ATOM 905 C CA . PRO A 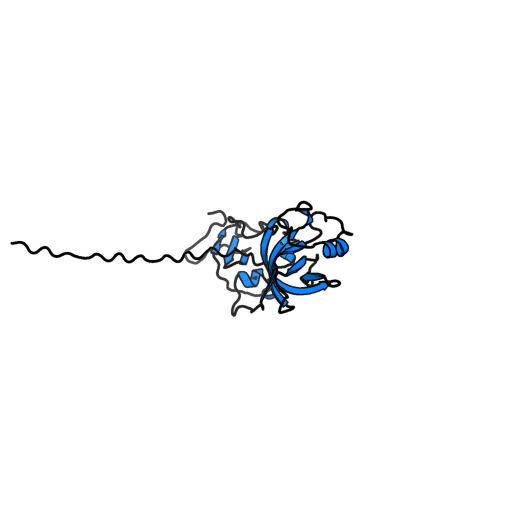1 117 ? 8.506 -12.389 -15.650 1.00 96.75 117 PRO A CA 1
ATOM 906 C C . PRO A 1 117 ? 7.439 -13.416 -15.256 1.00 96.75 117 PRO A C 1
ATOM 908 O O . PRO A 1 117 ? 6.283 -13.351 -15.673 1.00 96.75 117 PRO A O 1
ATOM 911 N N . GLY A 1 118 ? 7.825 -14.366 -14.405 1.00 96.44 118 GLY A N 1
ATOM 912 C CA . GLY A 1 118 ? 6.871 -15.196 -13.673 1.00 96.44 118 GLY A CA 1
ATOM 913 C C . GLY A 1 118 ? 6.202 -14.419 -12.535 1.00 96.44 118 GLY A C 1
ATOM 914 O O . GLY A 1 118 ? 6.635 -13.327 -12.165 1.00 96.44 118 GLY A O 1
ATOM 915 N N . ARG A 1 119 ? 5.148 -14.999 -11.949 1.00 96.50 119 ARG A N 1
ATOM 916 C CA . ARG A 1 119 ? 4.452 -14.428 -10.779 1.00 96.50 119 ARG A CA 1
ATOM 917 C C . ARG A 1 119 ? 5.422 -14.169 -9.626 1.00 96.50 119 ARG A C 1
ATOM 919 O O . ARG A 1 119 ? 6.336 -14.961 -9.397 1.00 96.50 119 ARG A O 1
ATOM 926 N N . ASP A 1 120 ? 5.183 -13.089 -8.888 1.00 96.12 120 ASP A N 1
ATOM 927 C CA . ASP A 1 120 ? 5.948 -12.674 -7.710 1.00 96.12 120 ASP A CA 1
ATOM 928 C C . ASP A 1 120 ? 7.454 -12.427 -7.973 1.00 96.12 120 ASP A C 1
ATOM 930 O O . ASP A 1 120 ? 8.271 -12.533 -7.045 1.00 96.12 120 ASP A O 1
ATOM 934 N N . GLN A 1 121 ? 7.838 -12.116 -9.221 1.00 94.81 121 GLN A N 1
ATOM 935 C CA . GLN A 1 121 ? 9.230 -11.829 -9.610 1.00 94.81 121 GLN A CA 1
ATOM 936 C C . GLN A 1 121 ? 9.515 -10.342 -9.838 1.00 94.81 121 GLN A C 1
ATOM 938 O O . GLN A 1 121 ? 10.561 -9.866 -9.404 1.00 94.81 121 GLN A O 1
ATOM 943 N N . VAL A 1 122 ? 8.613 -9.614 -10.502 1.00 96.56 122 VAL A N 1
ATOM 944 C CA . VAL A 1 122 ? 8.807 -8.195 -10.833 1.00 96.56 122 VAL A CA 1
ATOM 945 C C . VAL A 1 122 ? 7.573 -7.410 -10.426 1.00 96.56 122 VAL A C 1
ATOM 947 O O . VAL A 1 122 ? 6.476 -7.644 -10.938 1.00 96.56 122 VAL A O 1
ATOM 950 N N . PHE A 1 123 ? 7.775 -6.457 -9.521 1.00 98.50 123 PHE A N 1
ATOM 951 C CA . PHE A 1 123 ? 6.728 -5.573 -9.036 1.00 98.50 123 PHE A CA 1
ATOM 952 C C . PHE A 1 123 ? 6.945 -4.157 -9.539 1.00 98.50 123 PHE A C 1
ATOM 954 O O . PHE A 1 123 ? 8.080 -3.678 -9.600 1.00 98.50 123 PHE A O 1
ATOM 961 N N . VAL A 1 124 ? 5.851 -3.474 -9.857 1.00 98.50 124 VAL A N 1
ATOM 962 C CA . VAL A 1 124 ? 5.886 -2.093 -10.333 1.00 98.50 124 VAL A CA 1
ATOM 963 C C . VAL A 1 124 ? 4.816 -1.242 -9.652 1.00 98.50 124 VAL A C 1
ATOM 965 O O . VAL A 1 124 ? 3.736 -1.727 -9.315 1.00 98.50 124 VAL A O 1
ATOM 968 N N . LEU A 1 125 ? 5.122 0.040 -9.463 1.00 98.44 125 LEU A N 1
ATOM 969 C CA . LEU A 1 125 ? 4.164 1.095 -9.156 1.00 98.44 125 LEU A CA 1
ATOM 970 C C . LEU A 1 125 ? 3.977 1.963 -10.395 1.00 98.44 125 LEU A C 1
ATOM 972 O O . LEU A 1 125 ? 4.897 2.671 -10.799 1.00 98.44 125 LEU A O 1
ATOM 976 N N . LEU A 1 126 ? 2.789 1.909 -10.985 1.00 97.88 126 LEU A N 1
ATOM 977 C CA . LEU A 1 126 ? 2.448 2.645 -12.196 1.00 97.88 126 LEU A CA 1
ATOM 978 C C . LEU A 1 126 ? 1.781 3.979 -11.882 1.00 97.88 126 LEU A C 1
ATOM 980 O O . LEU A 1 126 ? 1.076 4.122 -10.879 1.00 97.88 126 LEU A O 1
ATOM 984 N N . GLY A 1 127 ?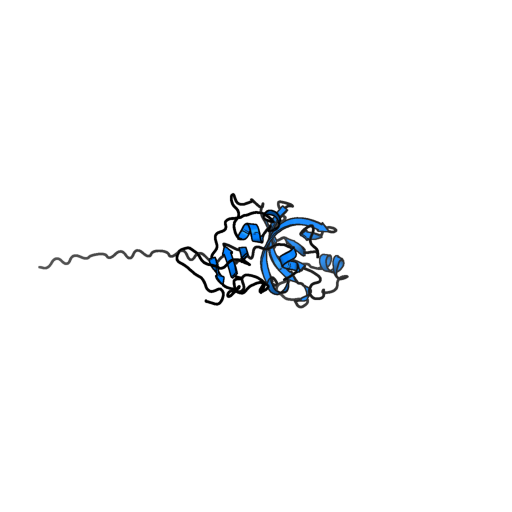 2.017 4.963 -12.756 1.00 96.62 127 GLY A N 1
ATOM 985 C CA . GLY A 1 127 ? 1.430 6.300 -12.637 1.00 96.62 127 GLY A CA 1
ATOM 986 C C . GLY A 1 127 ? 1.800 6.970 -11.316 1.00 96.62 127 GLY A C 1
ATOM 987 O O . GLY A 1 127 ? 0.975 7.656 -10.710 1.00 96.62 127 GLY A O 1
ATOM 988 N N . ALA A 1 128 ? 3.017 6.708 -10.842 1.00 97.50 128 ALA A N 1
ATOM 989 C CA . ALA A 1 128 ? 3.416 7.043 -9.496 1.00 97.50 128 ALA A CA 1
ATOM 990 C C . ALA A 1 128 ? 3.612 8.553 -9.319 1.00 97.50 128 ALA A C 1
ATOM 992 O O . ALA A 1 128 ? 4.070 9.260 -10.216 1.00 97.50 128 ALA A O 1
ATOM 993 N N . SER A 1 129 ? 3.308 9.035 -8.122 1.00 97.00 129 SER A N 1
ATOM 994 C CA . SER A 1 129 ? 3.619 10.386 -7.652 1.00 97.00 129 SER A CA 1
ATOM 995 C C . SER A 1 129 ? 4.214 10.291 -6.256 1.00 97.00 129 SER A C 1
ATOM 997 O O . SER A 1 129 ? 3.871 9.370 -5.510 1.00 97.00 129 SER A O 1
ATOM 999 N N . ILE A 1 130 ? 5.074 11.236 -5.893 1.00 96.69 130 ILE A N 1
ATOM 1000 C CA . ILE A 1 130 ? 5.589 11.355 -4.532 1.00 96.69 130 ILE A CA 1
ATOM 1001 C C . ILE A 1 130 ? 5.140 12.677 -3.931 1.00 96.69 130 ILE A C 1
ATOM 1003 O O . ILE A 1 130 ? 5.171 13.715 -4.590 1.00 96.69 130 ILE A O 1
ATOM 1007 N N . VAL A 1 131 ? 4.715 12.636 -2.674 1.00 94.25 131 VAL A N 1
ATOM 1008 C CA . VAL A 1 131 ? 4.486 13.845 -1.883 1.00 94.25 131 VAL A CA 1
ATOM 1009 C C . VAL A 1 131 ? 5.294 13.773 -0.592 1.00 94.25 131 VAL A C 1
ATOM 1011 O O . VAL A 1 131 ? 5.484 12.671 -0.067 1.00 94.25 131 VAL A O 1
ATOM 1014 N N . PRO A 1 132 ? 5.760 14.910 -0.050 1.00 91.44 132 PRO A N 1
ATOM 1015 C CA . PRO A 1 132 ? 6.422 14.925 1.246 1.00 91.44 132 PRO A CA 1
ATOM 1016 C C . PRO A 1 132 ? 5.563 14.239 2.312 1.00 91.44 132 PRO A C 1
ATOM 1018 O O . PRO A 1 132 ? 4.373 14.530 2.450 1.00 91.44 132 PRO A O 1
ATOM 1021 N N . ALA A 1 133 ? 6.169 13.317 3.058 1.00 87.81 133 ALA A N 1
ATOM 1022 C CA . ALA A 1 133 ? 5.510 12.681 4.188 1.00 87.81 133 ALA A CA 1
ATOM 1023 C C . ALA A 1 133 ? 5.585 13.612 5.401 1.00 87.81 133 ALA A C 1
ATOM 1025 O O . ALA A 1 133 ? 6.673 14.002 5.825 1.00 87.81 133 ALA A O 1
ATOM 1026 N N . ALA A 1 134 ? 4.430 13.957 5.965 1.00 83.38 134 ALA A N 1
ATOM 1027 C CA . ALA A 1 134 ? 4.339 14.685 7.222 1.00 83.38 134 ALA A CA 1
ATOM 1028 C C . ALA A 1 134 ? 3.795 13.730 8.294 1.00 83.38 134 ALA A C 1
ATOM 1030 O O . ALA A 1 134 ? 2.644 13.292 8.178 1.00 83.38 134 ALA A O 1
ATOM 1031 N N . PRO A 1 135 ? 4.582 13.386 9.330 1.00 79.25 135 PRO A N 1
ATOM 1032 C CA . PRO A 1 135 ? 4.076 12.593 10.439 1.00 79.25 135 PRO A CA 1
ATOM 1033 C C . PRO A 1 135 ? 2.858 13.285 11.064 1.00 79.25 135 PRO A C 1
ATOM 1035 O O . PRO A 1 135 ? 2.896 14.500 11.283 1.00 79.25 135 PRO A O 1
ATOM 1038 N N . PRO A 1 136 ? 1.768 12.558 11.366 1.00 85.81 136 PRO A N 1
ATOM 1039 C CA . PRO A 1 136 ? 0.632 13.178 12.025 1.00 85.81 136 PRO A CA 1
ATOM 1040 C C . PRO A 1 136 ? 1.006 13.598 13.456 1.00 85.81 136 PRO A C 1
ATOM 1042 O O . PRO A 1 136 ? 1.835 12.943 14.093 1.00 85.81 136 PRO A O 1
ATOM 1045 N N . PRO A 1 137 ? 0.342 14.628 14.011 1.00 86.75 137 PRO A N 1
ATOM 1046 C CA . PRO A 1 137 ? 0.607 15.107 15.370 1.00 86.75 137 PRO A CA 1
ATOM 1047 C C . PRO A 1 137 ? 0.288 14.064 16.454 1.00 86.75 137 PRO A C 1
ATOM 1049 O O . PRO A 1 137 ? 0.775 14.169 17.576 1.00 86.75 137 PRO A O 1
ATOM 1052 N N . ALA A 1 138 ? -0.522 13.053 16.129 1.00 91.06 138 ALA A N 1
ATOM 1053 C CA . ALA A 1 138 ? -0.826 11.921 16.993 1.00 91.06 138 ALA A CA 1
ATOM 1054 C C . ALA A 1 138 ? -0.906 10.617 16.174 1.00 91.06 138 ALA A C 1
ATOM 1056 O O . ALA A 1 138 ? -1.286 10.665 14.996 1.00 91.06 138 ALA A O 1
ATOM 1057 N N . PRO A 1 139 ? -0.597 9.450 16.779 1.00 94.50 139 PRO A N 1
ATOM 1058 C CA . PRO A 1 139 ? -0.803 8.152 16.145 1.00 94.50 139 PRO A CA 1
ATOM 1059 C C . PRO A 1 139 ? -2.241 7.993 15.640 1.00 94.50 139 PRO A C 1
ATOM 1061 O O . PRO A 1 139 ? -3.204 8.333 16.324 1.00 94.50 139 PRO A O 1
ATOM 1064 N N . ASN A 1 140 ? -2.394 7.440 14.443 1.00 95.56 140 ASN A N 1
ATOM 1065 C CA . ASN A 1 140 ? -3.687 7.061 13.889 1.00 95.56 140 ASN A CA 1
ATOM 1066 C C . ASN A 1 140 ? -3.537 5.778 13.059 1.00 95.56 140 ASN A C 1
ATOM 1068 O O . ASN A 1 140 ? -2.421 5.357 12.758 1.00 95.56 140 ASN A O 1
ATOM 1072 N N . VAL A 1 141 ? -4.663 5.155 12.693 1.00 97.06 141 VAL A N 1
ATOM 1073 C CA . VAL A 1 141 ? -4.682 3.878 11.952 1.00 97.06 141 VAL A CA 1
ATOM 1074 C C . VAL A 1 141 ? -3.842 3.948 10.672 1.00 97.06 141 VAL A C 1
ATOM 1076 O O . VAL A 1 141 ? -3.068 3.036 10.401 1.00 97.06 141 VAL A O 1
ATOM 1079 N N . ARG A 1 142 ? -3.947 5.044 9.913 1.00 95.62 142 ARG A N 1
ATOM 1080 C CA . ARG A 1 142 ? -3.193 5.239 8.670 1.00 95.62 142 ARG A CA 1
ATOM 1081 C C . ARG A 1 142 ? -1.689 5.298 8.905 1.00 95.62 142 ARG A C 1
ATOM 1083 O O . ARG A 1 142 ? -0.937 4.648 8.192 1.00 95.62 142 ARG A O 1
ATOM 1090 N N . ALA A 1 143 ? -1.249 6.060 9.897 1.00 95.62 143 ALA A N 1
ATOM 1091 C CA . ALA A 1 143 ? 0.170 6.200 10.192 1.00 95.62 143 ALA A CA 1
ATOM 1092 C C . ALA A 1 143 ? 0.793 4.877 10.647 1.00 95.62 143 ALA A C 1
ATOM 1094 O O . ALA A 1 143 ? 1.900 4.553 10.231 1.00 95.62 143 ALA A O 1
ATOM 1095 N N . ILE A 1 144 ? 0.050 4.080 11.424 1.00 96.75 144 ILE A N 1
ATOM 1096 C CA . ILE A 1 144 ? 0.466 2.721 11.790 1.00 96.75 144 ILE A CA 1
ATOM 1097 C C . ILE A 1 144 ? 0.537 1.821 10.551 1.00 96.75 144 ILE A C 1
ATOM 1099 O O . ILE A 1 144 ? 1.476 1.046 10.426 1.00 96.75 144 ILE A O 1
ATOM 1103 N N . ALA A 1 145 ? -0.420 1.923 9.624 1.00 96.88 145 ALA A N 1
ATOM 1104 C CA . ALA A 1 145 ? -0.412 1.126 8.397 1.00 96.88 145 ALA A CA 1
ATOM 1105 C C . ALA A 1 145 ? 0.767 1.464 7.461 1.00 96.88 145 ALA A C 1
ATOM 1107 O O . ALA A 1 145 ? 1.281 0.572 6.789 1.00 96.88 145 ALA A O 1
ATOM 1108 N N . LEU A 1 146 ? 1.198 2.731 7.426 1.00 96.69 146 LEU A N 1
ATOM 1109 C CA . LEU A 1 146 ? 2.332 3.189 6.613 1.00 96.69 146 LEU A CA 1
ATOM 1110 C C . LEU A 1 146 ? 3.695 2.835 7.211 1.00 96.69 146 LEU A C 1
ATOM 1112 O O . LEU A 1 146 ? 4.613 2.509 6.464 1.00 96.69 146 LEU A O 1
ATOM 1116 N N . ALA A 1 147 ? 3.830 2.944 8.532 1.00 95.06 147 ALA A N 1
ATOM 1117 C CA . ALA A 1 147 ? 5.108 2.843 9.232 1.00 95.06 147 ALA A CA 1
ATOM 1118 C C . ALA A 1 147 ? 4.937 2.157 10.604 1.00 95.06 147 ALA A C 1
ATOM 1120 O O . ALA A 1 147 ? 5.096 2.803 11.650 1.00 95.06 147 ALA A O 1
ATOM 1121 N N . PRO A 1 148 ? 4.546 0.867 10.633 1.00 95.25 148 PRO A N 1
ATOM 1122 C CA . PRO A 1 148 ? 4.236 0.141 11.865 1.00 95.25 148 PRO A CA 1
ATOM 1123 C C . PRO A 1 148 ? 5.418 0.082 12.840 1.00 95.25 148 PRO A C 1
ATOM 1125 O O . PRO A 1 148 ? 5.213 0.155 14.051 1.00 95.25 148 PRO A O 1
ATOM 1128 N N . GLU A 1 149 ? 6.650 0.034 12.334 1.00 94.62 149 GLU A N 1
ATOM 1129 C CA . GLU A 1 149 ? 7.885 0.012 13.121 1.00 94.62 149 GLU A CA 1
ATOM 1130 C C . GLU A 1 149 ? 8.043 1.239 14.034 1.00 94.62 149 GLU A C 1
ATOM 1132 O O . GLU A 1 149 ? 8.620 1.143 15.113 1.00 94.62 149 GLU A O 1
ATOM 1137 N N . ARG A 1 150 ? 7.454 2.392 13.680 1.00 93.56 150 ARG A N 1
ATOM 1138 C CA . ARG A 1 150 ? 7.479 3.605 14.527 1.00 93.56 150 ARG A CA 1
ATOM 1139 C C . ARG A 1 150 ? 6.654 3.471 15.807 1.00 93.56 150 ARG A C 1
ATOM 1141 O O . ARG A 1 150 ? 6.779 4.302 16.716 1.00 93.56 150 ARG A O 1
ATOM 1148 N N . TYR A 1 151 ? 5.776 2.474 15.854 1.00 95.38 151 TYR A N 1
ATOM 1149 C CA . TYR A 1 151 ? 4.813 2.240 16.927 1.00 95.38 151 TYR A CA 1
ATOM 1150 C C . TYR A 1 151 ? 5.054 0.920 17.664 1.00 95.38 151 TYR A C 1
ATOM 1152 O O . TYR A 1 151 ? 4.324 0.604 18.601 1.00 95.38 151 TYR A O 1
ATOM 1160 N N . GLU A 1 152 ? 6.077 0.159 17.276 1.00 95.44 152 GLU A N 1
ATOM 1161 C CA . GLU A 1 152 ? 6.419 -1.096 17.935 1.00 95.44 152 GLU A CA 1
ATOM 1162 C C . GLU A 1 152 ? 6.783 -0.868 19.410 1.00 95.44 152 GLU A C 1
ATOM 1164 O O . GLU A 1 152 ? 7.481 0.082 19.762 1.00 95.44 152 GLU A O 1
ATOM 1169 N N . GLY A 1 153 ? 6.249 -1.716 20.296 1.00 95.38 153 GLY A N 1
ATOM 1170 C CA . GLY A 1 153 ? 6.467 -1.621 21.743 1.00 95.38 153 GLY A CA 1
ATOM 1171 C C . GLY A 1 153 ? 5.828 -0.403 22.425 1.00 95.38 153 GLY A C 1
ATOM 1172 O O . GLY A 1 153 ? 6.056 -0.192 23.614 1.00 95.38 153 GLY A O 1
ATOM 1173 N N . ARG A 1 154 ? 5.032 0.402 21.708 1.00 94.38 154 ARG A N 1
ATOM 1174 C CA . ARG A 1 154 ? 4.420 1.628 22.235 1.00 94.38 154 ARG A CA 1
ATOM 1175 C C . ARG A 1 154 ? 2.926 1.452 22.452 1.00 94.38 154 ARG A C 1
ATOM 1177 O O . ARG A 1 154 ? 2.211 0.938 21.595 1.00 94.38 154 ARG A O 1
ATOM 1184 N N . GLU A 1 155 ? 2.435 1.972 23.570 1.00 94.88 155 GLU A N 1
ATOM 1185 C CA . GLU A 1 155 ? 1.000 2.156 23.758 1.00 94.88 155 GLU A CA 1
ATOM 1186 C C . GLU A 1 155 ? 0.519 3.337 22.904 1.00 94.88 155 GLU A C 1
ATOM 1188 O O . GLU A 1 155 ? 1.095 4.429 22.932 1.00 94.88 155 GLU A O 1
ATOM 1193 N N . VAL A 1 156 ? -0.534 3.114 22.117 1.00 94.62 156 VAL A N 1
ATOM 1194 C CA . VAL A 1 156 ? -1.133 4.128 21.247 1.00 94.62 156 VAL A CA 1
ATOM 1195 C C . VAL A 1 156 ? -2.646 4.129 21.393 1.00 94.62 156 VAL A C 1
ATOM 1197 O O . VAL A 1 156 ? -3.283 3.085 21.519 1.00 94.62 156 VAL A O 1
ATOM 1200 N N . LYS A 1 157 ? -3.238 5.319 21.307 1.00 94.81 157 LYS A N 1
ATOM 1201 C CA . LYS A 1 157 ? -4.686 5.490 21.203 1.00 94.81 157 LYS A CA 1
ATOM 1202 C C . LYS A 1 157 ? -5.041 5.802 19.758 1.00 94.81 157 LYS A C 1
ATOM 1204 O O . LYS A 1 157 ? -4.559 6.787 19.209 1.00 94.81 157 LYS A O 1
ATOM 1209 N N . VAL A 1 158 ? -5.906 4.989 19.161 1.00 95.50 158 VAL A N 1
ATOM 1210 C CA . VAL A 1 158 ? -6.378 5.181 17.785 1.00 95.50 158 VAL A CA 1
ATOM 1211 C C . VAL A 1 158 ? -7.895 5.162 17.715 1.00 95.50 158 VAL A C 1
ATOM 1213 O O . VAL A 1 158 ? -8.566 4.567 18.555 1.00 95.50 158 VAL A O 1
ATOM 1216 N N . ILE A 1 159 ? -8.431 5.825 16.694 1.00 94.94 159 ILE A N 1
ATOM 1217 C CA . ILE A 1 159 ? -9.860 5.857 16.391 1.00 94.94 159 ILE A CA 1
ATOM 1218 C C . ILE A 1 159 ? -10.035 5.389 14.949 1.00 94.94 159 ILE A C 1
ATOM 1220 O O . ILE A 1 159 ? -9.318 5.833 14.048 1.00 94.94 159 ILE A O 1
ATOM 1224 N N . GLY A 1 160 ? -10.991 4.492 14.739 1.00 95.19 160 GLY A N 1
ATOM 1225 C CA . GLY A 1 160 ? -11.337 3.968 13.427 1.00 95.19 160 GLY A CA 1
ATOM 1226 C C . GLY A 1 160 ? -12.724 3.342 13.426 1.00 95.19 160 GLY A C 1
ATOM 1227 O O . GLY A 1 160 ? -13.328 3.111 14.474 1.00 95.19 160 GLY A O 1
ATOM 1228 N N . ARG A 1 161 ? -13.228 3.067 12.229 1.00 95.69 161 ARG A N 1
ATOM 1229 C CA . ARG A 1 161 ? -14.441 2.292 12.007 1.00 95.69 161 ARG A CA 1
ATOM 1230 C C . ARG A 1 161 ? -14.142 0.815 12.247 1.00 95.69 161 ARG A C 1
ATOM 1232 O O . ARG A 1 161 ? -13.171 0.284 11.714 1.00 95.69 161 ARG A O 1
ATOM 1239 N N . PHE A 1 162 ? -14.999 0.159 13.020 1.00 95.69 162 PHE A N 1
ATOM 1240 C CA . PHE A 1 162 ? -14.986 -1.290 13.184 1.00 95.69 162 PHE A CA 1
ATOM 1241 C C . PHE A 1 162 ? -15.418 -1.978 11.884 1.00 95.69 162 PHE A C 1
ATOM 1243 O O . PHE A 1 162 ? -16.442 -1.620 11.303 1.00 95.69 162 PHE A O 1
ATOM 1250 N N . LYS A 1 163 ? -14.635 -2.954 11.419 1.00 95.06 163 LYS A N 1
ATOM 1251 C CA . LYS A 1 163 ? -14.862 -3.671 10.149 1.00 95.06 163 LYS A CA 1
ATOM 1252 C C . LYS A 1 163 ? -15.006 -5.186 10.348 1.00 95.06 163 LYS A C 1
ATOM 1254 O O . LYS A 1 163 ? -14.843 -5.966 9.405 1.00 95.06 163 LYS A O 1
ATOM 1259 N N . GLY A 1 164 ? -15.316 -5.600 11.579 1.00 94.38 164 GLY A N 1
ATOM 1260 C CA . GLY A 1 164 ? -15.410 -7.004 11.972 1.00 94.38 164 GLY A CA 1
ATOM 1261 C C . GLY A 1 164 ? -14.103 -7.752 11.721 1.00 94.38 164 GLY A C 1
ATOM 1262 O O . GLY A 1 164 ? -13.027 -7.154 11.673 1.00 94.38 164 GLY A O 1
ATOM 1263 N N . ARG A 1 165 ? -14.187 -9.063 11.502 1.00 94.31 165 ARG A N 1
ATOM 1264 C CA . ARG A 1 165 ? -13.061 -9.931 11.134 1.00 94.31 165 ARG A CA 1
ATOM 1265 C C . ARG A 1 165 ? -12.703 -9.767 9.655 1.00 94.31 165 ARG A C 1
ATOM 1267 O O . ARG A 1 165 ? -12.736 -10.725 8.888 1.00 94.31 165 ARG A O 1
ATOM 1274 N N . ASN A 1 166 ? -12.391 -8.531 9.263 1.00 93.88 166 ASN A N 1
ATOM 1275 C CA . ASN A 1 166 ? -12.107 -8.137 7.884 1.00 93.88 166 ASN A CA 1
ATOM 1276 C C . ASN A 1 166 ? -13.269 -8.453 6.920 1.00 93.88 166 ASN A C 1
ATOM 1278 O O . ASN A 1 166 ? -13.062 -8.902 5.795 1.00 93.88 166 ASN A O 1
ATOM 1282 N N . LEU A 1 167 ? -14.513 -8.220 7.359 1.00 91.69 167 LEU A N 1
ATOM 1283 C CA . LEU A 1 167 ? -15.733 -8.600 6.626 1.00 91.69 167 LEU A CA 1
ATOM 1284 C C . LEU A 1 167 ? -15.915 -7.857 5.293 1.00 91.69 167 LEU A C 1
ATOM 1286 O O . LEU A 1 167 ? -16.764 -8.252 4.486 1.00 91.69 167 LEU A O 1
ATOM 1290 N N . TYR A 1 168 ? -15.132 -6.796 5.095 1.00 91.00 168 TYR A N 1
ATOM 1291 C CA . TYR A 1 168 ? -15.145 -5.905 3.940 1.00 91.00 168 TYR A CA 1
ATOM 1292 C C . TYR A 1 168 ? -13.869 -6.002 3.086 1.00 91.00 168 TYR A C 1
ATOM 1294 O O . TYR A 1 168 ? -13.755 -5.279 2.102 1.00 91.00 168 TYR A O 1
ATOM 1302 N N . GLY A 1 169 ? -12.923 -6.884 3.436 1.00 92.12 169 GLY A N 1
ATOM 1303 C CA . GLY A 1 169 ? -11.705 -7.094 2.649 1.00 92.12 169 GLY A CA 1
ATOM 1304 C C . GLY A 1 169 ? -10.757 -5.890 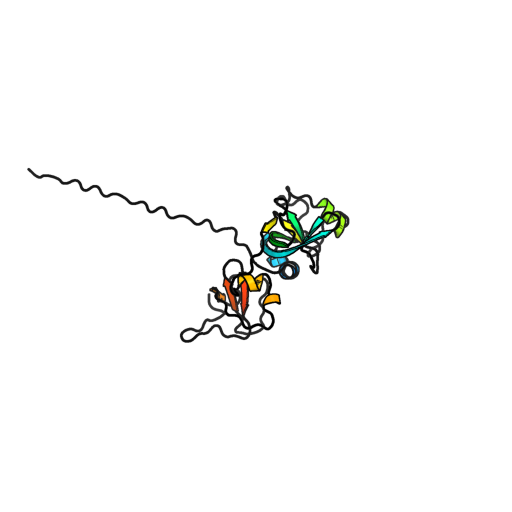2.623 1.00 92.12 169 GLY A C 1
ATOM 1305 O O . GLY A 1 169 ? -10.135 -5.631 1.593 1.00 92.12 169 GLY A O 1
ATOM 1306 N N . ASP A 1 170 ? -10.654 -5.156 3.735 1.00 93.94 170 ASP A N 1
ATOM 1307 C CA . ASP A 1 170 ? -9.747 -4.011 3.878 1.00 93.94 170 ASP A CA 1
ATOM 1308 C C . ASP A 1 170 ? -8.270 -4.450 3.967 1.00 93.94 170 ASP A C 1
ATOM 1310 O O . ASP A 1 170 ? -7.376 -3.675 3.638 1.00 93.94 170 ASP A O 1
ATOM 1314 N N . LEU A 1 171 ? -8.004 -5.695 4.391 1.00 95.25 171 LEU A N 1
ATOM 1315 C CA . LEU A 1 171 ? -6.660 -6.272 4.541 1.00 95.25 171 LEU A CA 1
ATOM 1316 C C . LEU A 1 171 ? -6.512 -7.631 3.816 1.00 95.25 171 LEU A C 1
ATOM 1318 O O . LEU A 1 171 ? -7.507 -8.337 3.641 1.00 95.25 171 LEU A O 1
ATOM 1322 N N . PRO A 1 172 ? -5.286 -8.036 3.420 1.00 92.00 172 PRO A N 1
ATOM 1323 C CA . PRO A 1 172 ? -5.047 -9.208 2.566 1.00 92.00 172 PRO A CA 1
ATOM 1324 C C . PRO A 1 172 ? -5.318 -10.569 3.209 1.00 92.00 172 PRO A C 1
ATOM 1326 O O . PRO A 1 172 ? -5.817 -11.473 2.543 1.00 92.00 172 PRO A O 1
ATOM 1329 N N . GLN A 1 173 ? -4.980 -10.742 4.487 1.00 82.44 173 GLN A N 1
ATOM 1330 C CA . GLN A 1 173 ? -5.065 -12.034 5.164 1.00 82.44 173 GLN A CA 1
ATOM 1331 C C . GLN A 1 173 ? -5.881 -11.920 6.448 1.00 82.44 173 GLN A C 1
ATOM 1333 O O . GLN A 1 173 ? -5.731 -10.965 7.216 1.00 82.44 173 GLN A O 1
ATOM 1338 N N . ALA A 1 174 ? -6.723 -12.922 6.698 1.00 77.38 174 ALA A N 1
ATOM 1339 C CA . ALA A 1 174 ? -7.302 -13.138 8.015 1.00 77.38 174 ALA A CA 1
ATOM 1340 C C . ALA A 1 174 ? -6.196 -13.588 8.977 1.00 77.38 174 ALA A C 1
ATOM 1342 O O . ALA A 1 174 ? -5.559 -14.610 8.737 1.00 77.38 174 ALA A O 1
ATOM 1343 N N . LEU A 1 175 ? -5.966 -12.841 10.061 1.00 79.12 175 LEU A N 1
ATOM 1344 C CA . LEU A 1 175 ? -4.933 -13.215 11.031 1.00 79.12 175 LEU A CA 1
ATOM 1345 C C . LEU A 1 175 ? -5.251 -14.523 11.757 1.00 79.12 175 LEU A C 1
ATOM 1347 O O . LEU A 1 175 ? -4.345 -15.313 11.997 1.00 79.12 175 LEU A O 1
ATOM 1351 N N . GLY A 1 176 ? -6.520 -14.732 12.123 1.00 79.94 176 GLY A N 1
ATOM 1352 C CA . GLY A 1 176 ? -6.971 -15.948 12.804 1.00 79.94 176 GLY A CA 1
ATOM 1353 C C . GLY A 1 176 ? -6.244 -16.246 14.122 1.00 79.94 176 GLY A C 1
ATOM 1354 O O . GLY A 1 176 ? -6.233 -17.396 14.549 1.00 79.94 176 GLY A O 1
ATOM 1355 N N . LYS A 1 177 ? -5.630 -15.243 14.766 1.00 86.56 177 LYS A N 1
ATOM 1356 C CA . LYS A 1 177 ? -4.889 -15.400 16.026 1.00 86.56 177 LYS A CA 1
ATOM 1357 C C . LYS A 1 177 ? -5.827 -15.580 17.215 1.00 86.56 177 LYS A C 1
ATOM 1359 O O . LYS A 1 177 ? -5.469 -16.235 18.189 1.00 86.56 177 LYS A O 1
ATOM 1364 N N . GLY A 1 178 ? -7.025 -15.010 17.149 1.00 88.38 178 GLY A N 1
ATOM 1365 C CA . GLY A 1 178 ? -8.019 -15.113 18.202 1.00 88.38 178 GLY A CA 1
ATOM 1366 C C . GLY A 1 178 ? -9.441 -14.904 17.705 1.00 88.38 178 GLY A C 1
ATOM 1367 O O . GLY A 1 178 ? -9.702 -14.241 16.701 1.00 88.38 178 GLY A O 1
ATOM 1368 N N . LYS A 1 179 ? -10.407 -15.430 18.467 1.00 90.25 179 LYS A N 1
ATOM 1369 C CA . LYS A 1 179 ? -11.839 -15.240 18.173 1.00 90.25 179 LYS A CA 1
ATOM 1370 C C . LYS A 1 179 ? -12.255 -13.766 18.153 1.00 90.25 179 LYS A C 1
ATOM 1372 O O . LYS A 1 179 ? -13.227 -13.417 17.488 1.00 90.25 179 LYS A O 1
ATOM 1377 N N . TRP A 1 180 ? -11.503 -12.924 18.859 1.00 93.94 180 TRP A N 1
ATOM 1378 C CA . TRP A 1 180 ? -11.742 -11.493 18.972 1.00 93.94 180 TRP A CA 1
ATOM 1379 C C . TRP A 1 180 ? -10.975 -10.650 17.964 1.00 93.94 180 TRP A C 1
ATOM 1381 O O . TRP A 1 180 ? -11.044 -9.442 18.082 1.00 93.94 180 TRP A O 1
ATOM 1391 N N . ASP A 1 181 ? -10.259 -11.223 16.998 1.00 94.25 181 ASP A N 1
ATOM 1392 C CA . ASP A 1 181 ? -9.531 -10.399 16.032 1.00 94.25 181 ASP A CA 1
ATOM 1393 C C . ASP A 1 181 ? -10.500 -9.596 15.158 1.00 94.25 181 ASP A C 1
ATOM 1395 O O . ASP A 1 181 ? -11.443 -10.149 14.578 1.00 94.25 181 ASP A O 1
ATOM 1399 N N . PHE A 1 182 ? -10.243 -8.295 15.034 1.00 95.44 182 PHE A N 1
ATOM 1400 C CA . PHE A 1 182 ? -11.034 -7.390 14.207 1.00 95.44 182 PHE A CA 1
ATOM 1401 C C . PHE A 1 182 ? -10.160 -6.368 13.482 1.00 95.44 182 PHE A C 1
ATOM 1403 O O . PHE A 1 182 ? -9.006 -6.145 13.836 1.00 95.44 182 PHE A O 1
ATOM 1410 N N . VAL A 1 183 ? -10.725 -5.733 12.461 1.00 96.38 183 VAL A N 1
ATOM 1411 C CA . VAL A 1 183 ? -10.085 -4.658 11.704 1.00 96.38 183 VAL A CA 1
ATOM 1412 C C . VAL A 1 183 ? -10.638 -3.309 12.147 1.00 96.38 183 VAL A C 1
ATOM 1414 O O . VAL A 1 183 ? -11.855 -3.130 12.275 1.00 96.38 183 VAL A O 1
ATOM 1417 N N . LEU A 1 184 ? -9.731 -2.352 12.349 1.00 96.94 184 LEU A N 1
ATOM 1418 C CA . LEU A 1 184 ? -10.048 -0.930 12.405 1.00 96.94 184 LEU A CA 1
ATOM 1419 C C . LEU A 1 184 ? -9.595 -0.260 11.116 1.00 96.94 184 LEU A C 1
ATOM 1421 O O . LEU A 1 184 ? -8.454 -0.434 10.693 1.00 96.94 184 LEU A O 1
ATOM 1425 N N . GLN A 1 185 ? -10.477 0.541 10.529 1.00 96.62 185 GLN A N 1
ATOM 1426 C CA . GLN A 1 185 ? -10.207 1.302 9.313 1.00 96.62 185 GLN A CA 1
ATOM 1427 C C . GLN A 1 185 ? -10.390 2.799 9.568 1.00 96.62 185 GLN A C 1
ATOM 1429 O O . GLN A 1 185 ? -11.320 3.219 10.254 1.00 96.62 185 GLN A O 1
ATOM 1434 N N . SER A 1 186 ? -9.493 3.620 9.031 1.00 94.50 186 SER A N 1
ATOM 1435 C CA . SER A 1 186 ? -9.624 5.078 9.040 1.00 94.50 186 SER A CA 1
ATOM 1436 C C . SER A 1 186 ? -8.896 5.665 7.837 1.00 94.50 186 SER A C 1
ATOM 1438 O O . SER A 1 186 ? -7.750 5.301 7.574 1.00 94.50 186 SER A O 1
ATOM 1440 N N . ALA A 1 187 ? -9.551 6.583 7.122 1.00 91.12 187 ALA A N 1
ATOM 1441 C CA . ALA A 1 187 ? -9.080 7.100 5.835 1.00 91.12 187 ALA A CA 1
ATOM 1442 C C . ALA A 1 187 ? -8.752 5.959 4.843 1.00 91.12 187 ALA A C 1
ATOM 1444 O O . ALA A 1 187 ? -9.609 5.121 4.571 1.00 91.12 187 ALA A O 1
ATOM 1445 N N . ASP A 1 188 ? -7.536 5.923 4.306 1.00 93.56 188 ASP A N 1
ATOM 1446 C CA . ASP A 1 188 ? -6.992 4.877 3.428 1.00 93.56 188 ASP A CA 1
ATOM 1447 C C . ASP A 1 188 ? -6.233 3.777 4.200 1.00 93.56 188 ASP A C 1
ATOM 1449 O O . ASP A 1 188 ? -5.722 2.843 3.590 1.00 93.56 188 ASP A O 1
ATOM 1453 N N . GLY A 1 189 ? -6.148 3.857 5.532 1.00 95.31 189 GLY A N 1
ATOM 1454 C CA . GLY A 1 189 ? -5.447 2.882 6.366 1.00 95.31 189 GLY A CA 1
ATOM 1455 C C . GLY A 1 189 ? -6.371 1.882 7.047 1.00 95.31 189 GLY A C 1
ATOM 1456 O O . GLY A 1 189 ? -7.462 2.227 7.511 1.00 95.31 189 GLY A O 1
ATOM 1457 N N . ALA A 1 190 ? -5.887 0.652 7.195 1.00 97.00 190 ALA A N 1
ATOM 1458 C CA . ALA A 1 190 ? -6.517 -0.380 8.003 1.00 97.00 190 ALA A CA 1
ATOM 1459 C C . ALA A 1 190 ? -5.463 -1.135 8.817 1.00 97.00 190 ALA A C 1
ATOM 1461 O O . ALA A 1 190 ? -4.344 -1.351 8.355 1.00 97.00 190 ALA A O 1
ATOM 1462 N N . VAL A 1 191 ? -5.824 -1.546 10.031 1.00 96.12 191 VAL A N 1
ATOM 1463 C CA . VAL A 1 191 ? -4.974 -2.369 10.898 1.00 96.12 191 VAL A CA 1
ATOM 1464 C C . VAL A 1 191 ? -5.791 -3.475 11.543 1.00 96.12 191 VAL A C 1
ATOM 1466 O O . VAL A 1 191 ? -6.974 -3.305 11.848 1.00 96.12 191 VAL A O 1
ATOM 1469 N N . TRP A 1 192 ? -5.139 -4.604 11.787 1.00 96.06 192 TRP A N 1
ATOM 1470 C CA . TRP A 1 192 ? -5.684 -5.630 12.659 1.00 96.06 192 TRP A CA 1
ATOM 1471 C C . TRP A 1 192 ? -5.483 -5.254 14.124 1.00 96.06 192 TRP A C 1
ATOM 1473 O O . TRP A 1 192 ? -4.398 -4.841 14.527 1.00 96.06 192 TRP A O 1
ATOM 1483 N N . VAL A 1 193 ? -6.517 -5.479 14.925 1.00 95.25 193 VAL A N 1
ATOM 1484 C CA . VAL A 1 193 ? -6.457 -5.477 16.383 1.00 95.25 193 VAL A CA 1
ATOM 1485 C C . VAL A 1 193 ? -6.635 -6.914 16.853 1.00 95.25 193 VAL A C 1
ATOM 1487 O O . VAL A 1 193 ? -7.622 -7.571 16.517 1.00 95.25 193 VAL A O 1
ATOM 1490 N N . THR A 1 194 ? -5.665 -7.407 17.620 1.00 94.00 194 THR A N 1
ATOM 1491 C CA . THR A 1 194 ? -5.635 -8.785 18.130 1.00 94.00 194 THR A CA 1
ATOM 1492 C C . THR A 1 194 ? -5.495 -8.800 19.642 1.00 94.00 194 THR A C 1
ATOM 1494 O O . THR A 1 194 ? -4.914 -7.885 20.220 1.00 94.00 194 THR A O 1
ATOM 1497 N N . GLY A 1 195 ? -5.999 -9.850 20.293 1.00 91.69 195 GLY A N 1
ATOM 1498 C CA . GLY A 1 195 ? -5.884 -10.017 21.751 1.00 91.69 195 GLY A CA 1
ATOM 1499 C C . GLY A 1 195 ? -6.788 -9.094 22.582 1.00 91.69 195 GLY A C 1
ATOM 1500 O O . GLY A 1 195 ? -6.782 -9.175 23.806 1.00 91.69 195 GLY A O 1
ATOM 1501 N N . MET A 1 196 ? -7.609 -8.262 21.935 1.00 91.94 196 MET A N 1
ATOM 1502 C CA . MET A 1 196 ? -8.556 -7.355 22.580 1.00 91.94 196 MET A CA 1
ATOM 1503 C C . MET A 1 196 ? -9.980 -7.664 22.116 1.00 91.94 196 MET A C 1
ATOM 1505 O O . MET A 1 196 ? -10.226 -7.810 20.923 1.00 91.94 196 MET A O 1
ATOM 1509 N N . ARG A 1 197 ? -10.935 -7.743 23.050 1.00 94.31 197 ARG A N 1
ATOM 1510 C CA . ARG A 1 197 ? -12.363 -7.821 22.705 1.00 94.31 197 ARG A CA 1
ATOM 1511 C C . ARG A 1 197 ? -12.852 -6.428 22.291 1.00 94.31 197 ARG A C 1
ATOM 1513 O O . ARG A 1 197 ? -12.602 -5.493 23.054 1.00 94.31 197 ARG A O 1
ATOM 1520 N N . PRO A 1 198 ? -13.556 -6.270 21.158 1.00 94.69 198 PRO A N 1
ATOM 1521 C CA . PRO A 1 198 ? -14.086 -4.978 20.715 1.00 94.69 198 PRO A CA 1
ATOM 1522 C C . PRO A 1 198 ? -15.309 -4.564 21.552 1.00 94.69 198 PRO A C 1
ATOM 1524 O O . PRO A 1 198 ? -16.444 -4.559 21.084 1.00 94.69 198 PRO A O 1
ATOM 1527 N N . LYS A 1 199 ? -15.071 -4.225 22.819 1.00 95.56 199 LYS A N 1
ATOM 1528 C CA . LYS A 1 199 ? -16.085 -3.802 23.787 1.00 95.56 199 LYS A CA 1
ATOM 1529 C C . LYS A 1 199 ? -15.708 -2.480 24.446 1.00 95.56 199 LYS A C 1
ATOM 1531 O O . LYS A 1 199 ? -14.532 -2.131 24.532 1.00 95.56 199 LYS A O 1
ATOM 1536 N N . GLY A 1 200 ? -16.708 -1.791 24.971 1.00 93.00 200 GLY A N 1
ATOM 1537 C CA . GLY A 1 200 ? -16.561 -0.603 25.801 1.00 93.00 200 GLY A CA 1
ATOM 1538 C C . GLY A 1 200 ? -17.485 -0.663 27.008 1.00 93.00 200 GLY A C 1
ATOM 1539 O O . GLY A 1 200 ? -17.982 -1.728 27.366 1.00 93.00 200 GLY A O 1
ATOM 1540 N N . LYS A 1 201 ? -17.708 0.491 27.643 1.00 91.38 201 LYS A N 1
ATOM 1541 C CA . LYS A 1 201 ? -18.583 0.602 28.818 1.00 91.38 201 LYS A CA 1
ATOM 1542 C C . LYS A 1 201 ? -20.011 0.124 28.520 1.00 91.38 201 LYS A C 1
ATOM 1544 O O . LYS A 1 201 ? -20.563 -0.633 29.306 1.00 91.38 201 LYS A O 1
ATOM 1549 N N . ASP A 1 202 ? -20.542 0.516 27.363 1.00 93.94 202 ASP A N 1
ATOM 1550 C CA . ASP A 1 202 ? -21.952 0.326 26.998 1.00 93.94 202 ASP A CA 1
ATOM 1551 C C . ASP A 1 202 ? -22.124 -0.367 25.630 1.00 93.94 202 ASP A C 1
ATOM 1553 O O . ASP A 1 202 ? -23.179 -0.282 25.007 1.00 93.94 202 ASP A O 1
ATOM 1557 N N . PHE A 1 203 ? -21.078 -1.031 25.121 1.00 91.69 203 PHE A N 1
ATOM 1558 C CA . PHE A 1 203 ? -21.142 -1.758 23.851 1.00 91.69 203 PHE A CA 1
ATOM 1559 C C . PHE A 1 203 ? -20.257 -3.004 23.850 1.00 91.69 203 PHE A C 1
ATOM 1561 O O . PHE A 1 203 ? -19.231 -3.065 24.528 1.00 91.69 203 PHE A O 1
ATOM 1568 N N . ASP A 1 204 ? -20.626 -3.963 23.010 1.00 94.56 204 ASP A N 1
ATOM 1569 C CA . ASP A 1 204 ? -19.869 -5.178 22.735 1.00 94.56 204 ASP A CA 1
ATOM 1570 C C . ASP A 1 204 ? -20.124 -5.574 21.281 1.00 94.56 204 ASP A C 1
ATOM 1572 O O . ASP A 1 204 ? -21.258 -5.862 20.902 1.00 94.56 204 ASP A O 1
ATOM 1576 N N . LEU A 1 205 ? -19.093 -5.486 20.445 1.00 94.00 205 LEU A N 1
ATOM 1577 C CA . LEU A 1 205 ? -19.212 -5.743 19.014 1.00 94.00 205 LEU A CA 1
ATOM 1578 C C . LEU A 1 205 ? -18.854 -7.199 18.724 1.00 94.00 205 LEU A C 1
ATOM 1580 O O . LEU A 1 205 ? -17.868 -7.726 19.235 1.00 94.00 205 LEU A O 1
ATOM 1584 N N . ASP A 1 206 ? -19.619 -7.849 17.856 1.00 93.00 206 ASP A N 1
ATOM 1585 C CA . ASP A 1 206 ? -19.262 -9.171 17.352 1.00 93.00 206 ASP A CA 1
ATOM 1586 C C . ASP A 1 206 ? -18.379 -9.027 16.097 1.00 93.00 206 ASP A C 1
ATOM 1588 O O . ASP A 1 206 ? -18.839 -8.476 15.093 1.00 93.00 206 ASP A O 1
ATOM 1592 N N . PRO A 1 207 ? -17.127 -9.536 16.089 1.00 92.69 207 PRO A N 1
ATOM 1593 C CA . PRO A 1 207 ? -16.306 -9.589 14.878 1.00 92.69 207 PRO A CA 1
ATOM 1594 C C . PRO A 1 207 ? -16.950 -10.334 13.700 1.00 92.69 207 PRO A C 1
ATOM 1596 O O . PRO A 1 207 ? -16.509 -10.149 12.567 1.00 92.69 207 PRO A O 1
ATOM 1599 N N . GLY A 1 208 ? -17.944 -11.191 13.942 1.00 90.31 208 GLY A N 1
ATOM 1600 C CA . GLY A 1 208 ? -18.692 -11.911 12.913 1.00 90.31 208 GLY A CA 1
ATOM 1601 C C . GLY A 1 208 ? -19.912 -11.176 12.349 1.00 90.31 208 GLY A C 1
ATOM 1602 O O . GLY A 1 208 ? -20.415 -11.593 11.307 1.00 90.31 208 GLY A O 1
ATOM 1603 N N . ALA A 1 209 ? -20.380 -10.101 12.989 1.00 85.25 209 ALA A N 1
ATOM 1604 C CA . ALA A 1 209 ? -21.609 -9.415 12.592 1.00 85.25 209 ALA A CA 1
ATOM 1605 C C . ALA A 1 209 ? -21.348 -8.325 11.534 1.00 85.25 209 ALA A C 1
ATOM 1607 O O . ALA A 1 209 ? -20.373 -7.574 11.634 1.00 85.25 209 ALA A O 1
ATOM 1608 N N . ARG A 1 210 ? -22.223 -8.254 10.518 1.00 67.06 210 ARG A N 1
ATOM 1609 C CA . ARG A 1 210 ? -22.229 -7.224 9.463 1.00 67.06 210 ARG A CA 1
ATOM 1610 C C . ARG A 1 210 ? -23.242 -6.131 9.749 1.00 67.06 210 ARG A C 1
ATOM 1612 O O . ARG A 1 210 ? -24.367 -6.490 10.155 1.00 67.06 210 ARG A O 1
#

Foldseek 3Di:
DDDDDDDDDDDPDDPDPPPPPPQQEAFAAPQQCLVQVVLQAQHKYKAWAFWDDDVNFIFGPPYPATETEAELDDAPDRTAIKIARKHFQQVDDPPPVVCPPDDCQVVCCVFVVRDRDHGSRYMYGPNIYGDHHDDDPFDEQNNCRRCVVVCPPHDGDYDFDWCAQCVPVSGRDRPPPDQQWTWGDDRNGIDIDPPDFPDDPPDGDGSPDD

Sequence (210 aa):
MRRRAIVAIGLCAAAATLVAQGVTRIATTAEGLIRSAVFYHGRMVVVEHATADDAGIPRIAQTTKPIYIFWKEQPTSDRGEIRGEFWDLGRVEPGDGRFAGYDFTRVLEATARGRWPGRDQVFVLLGASIVPAAPPPAPNVRAIALAPERYEGREVKVIGRFKGRNLYGDLPQALGKGKWDFVLQSADGAVWVTGMRPKGKDFDLDPGAR

Radius of gyration: 23.22 Å; chains: 1; bounding box: 86×58×53 Å

Secondary structure (DSSP, 8-state):
-PPPP--------------------EE--HHHHHHTHHHHTTEEEEEEEEEEEETTEEEETT-SS-EEEEESS--S-SEEEEEEEEEEGGGS-TT-GGGTT---HHHHHHHHTTSPPPTTT-EEEEEEEEE-----SS--HHHHHH-GGGGTT-------EE-TTTTT--SSS---S-TT-EEEEETTEEEEE-SS-SB-SS-B--TT--